Protein AF-A0A815QVM8-F1 (afdb_monomer_lite)

pLDDT: mean 83.06, std 13.76, range [32.72, 95.31]

Structure (mmCIF, N/CA/C/O backbone):
data_AF-A0A815QVM8-F1
#
_entry.id   AF-A0A815QVM8-F1
#
loop_
_atom_site.group_PDB
_atom_site.id
_atom_site.type_symbol
_atom_site.label_atom_id
_atom_site.label_alt_id
_atom_site.label_comp_id
_atom_site.label_asym_id
_atom_site.label_entity_id
_atom_site.label_seq_id
_atom_site.pdbx_PDB_ins_code
_atom_site.Cartn_x
_atom_site.Cartn_y
_atom_site.Cartn_z
_atom_site.occupancy
_atom_site.B_iso_or_equiv
_atom_site.auth_seq_id
_atom_site.auth_comp_id
_atom_site.auth_asym_id
_atom_site.auth_atom_id
_atom_site.pdbx_PDB_model_num
ATOM 1 N N . MET A 1 1 ? 11.883 12.095 -22.920 1.00 59.44 1 MET A N 1
ATOM 2 C CA . MET A 1 1 ? 12.569 11.843 -24.205 1.00 59.44 1 MET A CA 1
ATOM 3 C C . MET A 1 1 ? 11.729 12.056 -25.467 1.00 59.44 1 MET A C 1
ATOM 5 O O . MET A 1 1 ? 12.306 12.578 -26.410 1.00 59.44 1 MET A O 1
ATOM 9 N N . PRO A 1 2 ? 10.411 11.771 -25.528 1.00 69.31 2 PRO A N 1
ATOM 10 C CA . PRO A 1 2 ? 9.627 11.974 -26.760 1.00 69.31 2 PRO A CA 1
ATOM 11 C C . PRO A 1 2 ? 9.695 13.410 -27.308 1.00 69.31 2 PRO A C 1
ATOM 13 O O . PRO A 1 2 ? 9.959 13.617 -28.485 1.00 69.31 2 PRO A O 1
ATOM 16 N N . LYS A 1 3 ? 9.615 14.400 -26.409 1.00 76.56 3 LYS A N 1
ATOM 17 C CA . LYS A 1 3 ? 9.768 15.829 -26.732 1.00 76.56 3 LYS A CA 1
ATOM 18 C C . LYS A 1 3 ? 11.141 16.203 -27.308 1.00 76.56 3 LYS A C 1
ATOM 20 O O . LYS A 1 3 ? 11.248 17.187 -28.023 1.00 76.56 3 LYS A O 1
ATOM 25 N N . LEU A 1 4 ? 12.193 15.448 -26.977 1.00 74.00 4 LEU A N 1
ATOM 26 C CA . LEU A 1 4 ? 13.548 15.702 -27.480 1.00 74.00 4 LEU A CA 1
ATOM 27 C C . LEU A 1 4 ? 13.677 15.252 -28.939 1.00 74.00 4 LEU A C 1
ATOM 29 O O . LEU A 1 4 ? 14.232 15.983 -29.750 1.00 74.00 4 LEU A O 1
ATOM 33 N N . ILE A 1 5 ? 13.121 14.084 -29.282 1.00 78.31 5 ILE A N 1
ATOM 34 C CA . ILE A 1 5 ? 13.054 13.615 -30.675 1.00 78.31 5 ILE A CA 1
ATOM 35 C C . ILE A 1 5 ? 12.192 14.550 -31.517 1.00 78.31 5 ILE A C 1
ATOM 37 O O . ILE A 1 5 ? 12.564 14.862 -32.641 1.00 78.31 5 ILE A O 1
ATOM 41 N N . GLU A 1 6 ? 11.055 14.991 -30.979 1.00 78.75 6 GLU A N 1
ATOM 42 C CA . GLU A 1 6 ? 10.160 15.933 -31.655 1.00 78.75 6 GLU A CA 1
ATOM 43 C C . GLU A 1 6 ? 10.897 17.240 -31.986 1.00 78.75 6 GLU A C 1
ATOM 45 O O . GLU A 1 6 ? 10.941 17.646 -33.143 1.00 78.75 6 GLU A O 1
ATOM 50 N N . TYR A 1 7 ? 11.614 17.804 -31.009 1.00 78.94 7 TYR A N 1
ATOM 51 C CA . TYR A 1 7 ? 12.401 19.026 -31.184 1.00 78.94 7 TYR A CA 1
ATOM 52 C C . TYR A 1 7 ? 13.566 18.880 -32.180 1.00 78.94 7 TYR A C 1
ATOM 54 O O . TYR A 1 7 ? 13.848 19.791 -32.955 1.00 78.94 7 TYR A O 1
ATOM 62 N N . ILE A 1 8 ? 14.253 17.733 -32.193 1.00 76.19 8 ILE A N 1
ATOM 63 C CA . ILE A 1 8 ? 15.336 17.470 -33.159 1.00 76.19 8 ILE A CA 1
ATOM 64 C C . ILE A 1 8 ? 14.764 17.203 -34.561 1.00 76.19 8 ILE A C 1
ATOM 66 O O . ILE A 1 8 ? 15.364 17.612 -35.553 1.00 76.19 8 ILE A O 1
ATOM 70 N N . GLY A 1 9 ? 13.586 16.581 -34.658 1.00 72.12 9 GLY A N 1
ATOM 71 C CA . GLY A 1 9 ? 12.899 16.314 -35.923 1.00 72.12 9 GLY A CA 1
ATOM 72 C C . GLY A 1 9 ? 12.423 17.575 -36.654 1.00 72.12 9 GLY A C 1
ATOM 73 O O . GLY A 1 9 ? 12.329 17.572 -37.883 1.00 72.12 9 GLY A O 1
ATOM 74 N N . GLU A 1 10 ? 12.185 18.668 -35.924 1.00 81.12 10 GLU A N 1
ATOM 75 C CA . GLU A 1 10 ? 11.865 19.988 -36.486 1.00 81.12 10 GLU A CA 1
ATOM 76 C C . GLU A 1 10 ? 13.063 20.651 -37.196 1.00 81.12 10 GLU A C 1
ATOM 78 O O . GLU A 1 10 ? 12.890 21.588 -37.984 1.00 81.12 10 GLU A O 1
ATOM 83 N N . PHE A 1 11 ? 14.291 20.162 -36.981 1.00 79.81 11 PHE A N 1
ATOM 84 C CA . PHE A 1 11 ? 15.484 20.706 -37.620 1.00 79.81 11 PHE A CA 1
ATOM 85 C C . PHE A 1 11 ? 15.570 20.320 -39.108 1.00 79.81 11 PHE A C 1
ATOM 87 O O . PHE A 1 11 ? 15.827 19.174 -39.476 1.00 79.81 11 PHE A O 1
ATOM 94 N N . ASN A 1 12 ? 15.442 21.315 -39.991 1.00 75.44 12 ASN A N 1
ATOM 95 C CA . ASN A 1 12 ? 15.552 21.165 -41.449 1.00 75.44 12 ASN A CA 1
ATOM 96 C C . ASN A 1 12 ? 16.820 21.826 -42.020 1.00 75.44 12 ASN A C 1
ATOM 98 O O . ASN A 1 12 ? 16.769 22.573 -42.994 1.00 75.44 12 ASN A O 1
ATOM 102 N N . GLY A 1 13 ? 17.970 21.578 -41.392 1.00 82.69 13 GLY A N 1
ATOM 103 C CA . GLY A 1 13 ? 19.265 22.083 -41.853 1.00 82.69 13 GLY A CA 1
ATOM 104 C C . GLY A 1 13 ? 20.083 21.076 -42.680 1.00 82.69 13 GLY A C 1
ATOM 105 O O . GLY A 1 13 ? 19.758 19.891 -42.745 1.00 82.69 13 GLY A O 1
ATOM 106 N N . PRO A 1 14 ? 21.223 21.507 -43.250 1.00 80.00 14 PRO A N 1
ATOM 107 C CA . PRO A 1 14 ? 22.076 20.676 -44.110 1.00 80.00 14 PRO A CA 1
ATOM 108 C C . PRO A 1 14 ? 22.702 19.462 -43.401 1.00 80.00 14 PRO A C 1
ATOM 110 O O . PRO A 1 14 ? 23.110 18.509 -44.055 1.00 80.00 14 PRO A O 1
ATOM 113 N N . LYS A 1 15 ? 22.768 19.469 -42.061 1.00 82.94 15 LYS A N 1
ATOM 114 C CA . LYS A 1 15 ? 23.296 18.363 -41.239 1.00 82.94 15 LYS A CA 1
ATOM 115 C C . LYS A 1 15 ? 22.213 17.416 -40.708 1.00 82.94 15 LYS A C 1
ATOM 117 O O . LYS A 1 15 ? 22.518 16.569 -39.873 1.00 82.94 15 LYS A O 1
ATOM 122 N N . LYS A 1 16 ? 20.967 17.545 -41.181 1.00 82.38 16 LYS A N 1
ATOM 123 C CA . LYS A 1 16 ? 19.827 16.740 -40.719 1.00 82.38 16 LYS A CA 1
ATOM 124 C C . LYS A 1 16 ? 20.107 15.238 -40.780 1.00 82.38 16 LYS A C 1
ATOM 126 O O . LYS A 1 16 ? 19.943 14.569 -39.776 1.00 82.38 16 LYS A O 1
ATOM 131 N N . GLY A 1 17 ? 20.638 14.734 -41.896 1.00 80.06 17 GLY A N 1
ATOM 132 C CA . GLY A 1 17 ? 20.936 13.302 -42.034 1.00 80.06 17 GLY A CA 1
ATOM 133 C C . GLY A 1 17 ? 21.950 12.770 -41.011 1.00 80.06 17 GLY A C 1
ATOM 134 O O . GLY A 1 17 ? 21.846 11.628 -40.579 1.00 80.06 17 GLY A O 1
ATOM 135 N N . VAL A 1 18 ? 22.900 13.606 -40.575 1.00 83.44 18 VAL A N 1
ATOM 136 C CA . VAL A 1 18 ? 23.889 13.239 -39.547 1.00 83.44 18 VAL A CA 1
ATOM 137 C C . VAL A 1 18 ? 23.256 13.240 -38.154 1.00 83.44 18 VAL A C 1
ATOM 139 O O . VAL A 1 18 ? 23.513 12.333 -37.371 1.00 83.44 18 VAL A O 1
ATOM 142 N N . LEU A 1 19 ? 22.411 14.232 -37.854 1.00 82.94 19 LEU A N 1
ATOM 143 C CA . LEU A 1 19 ? 21.645 14.289 -36.603 1.00 82.94 19 LEU A CA 1
ATOM 144 C C . LEU A 1 19 ? 20.650 13.130 -36.496 1.00 82.94 19 LEU A C 1
ATOM 146 O O . LEU A 1 19 ? 20.532 12.522 -35.433 1.00 82.94 19 LEU A O 1
ATOM 150 N N . ASP A 1 20 ? 19.986 12.791 -37.599 1.00 82.06 20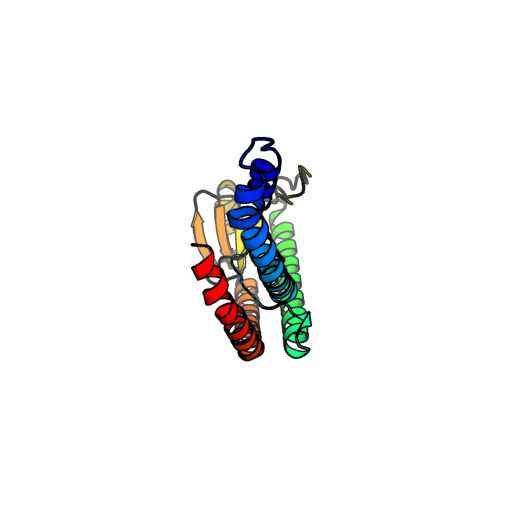 ASP A N 1
ATOM 151 C CA . ASP A 1 20 ? 19.051 11.674 -37.644 1.00 82.06 20 ASP A CA 1
ATOM 152 C C . ASP A 1 20 ? 19.771 10.355 -37.336 1.00 82.06 20 ASP A C 1
ATOM 154 O O . ASP A 1 20 ? 19.358 9.630 -36.435 1.00 82.06 20 ASP A O 1
ATOM 158 N N . HIS A 1 21 ? 20.892 10.070 -38.006 1.00 83.44 21 HIS A N 1
ATOM 159 C CA . HIS A 1 21 ? 21.613 8.810 -37.806 1.00 83.44 21 HIS A CA 1
ATOM 160 C C . HIS A 1 21 ? 22.379 8.705 -36.482 1.00 83.44 21 HIS A C 1
ATOM 162 O O . HIS A 1 21 ? 22.425 7.619 -35.914 1.00 83.44 21 HIS A O 1
ATOM 168 N N . LEU A 1 22 ? 23.001 9.784 -35.992 1.00 84.00 22 LEU A N 1
ATOM 169 C CA . LEU A 1 22 ? 23.824 9.726 -34.773 1.00 84.00 22 LEU A CA 1
ATOM 170 C C . LEU A 1 22 ? 23.025 9.930 -33.485 1.00 84.00 22 LEU A C 1
ATOM 172 O O . LEU A 1 22 ? 23.494 9.530 -32.425 1.00 84.00 22 LEU A O 1
ATOM 176 N N . ILE A 1 23 ? 21.863 10.587 -33.557 1.00 82.00 23 ILE A N 1
ATOM 177 C CA . ILE A 1 23 ? 21.101 10.986 -32.368 1.00 82.00 23 ILE A CA 1
ATOM 178 C C . ILE A 1 23 ? 19.679 10.430 -32.417 1.00 82.00 23 ILE A C 1
ATOM 180 O O . ILE A 1 23 ? 19.268 9.735 -31.494 1.00 82.00 23 ILE A O 1
ATOM 184 N N . VAL A 1 24 ? 18.912 10.690 -33.481 1.00 84.12 24 VAL A N 1
ATOM 185 C CA . VAL A 1 24 ? 17.485 10.312 -33.506 1.00 84.12 24 VAL A CA 1
ATOM 186 C C . VAL A 1 24 ? 17.290 8.798 -33.564 1.00 84.12 24 VAL A C 1
ATOM 188 O O . VAL A 1 24 ? 16.473 8.278 -32.807 1.00 84.12 24 VAL A O 1
ATOM 191 N N . VAL A 1 25 ? 18.017 8.091 -34.434 1.00 85.44 25 VAL A N 1
ATOM 192 C CA . VAL A 1 25 ? 17.893 6.633 -34.596 1.00 85.44 25 VAL A CA 1
ATOM 193 C C . VAL A 1 25 ? 18.270 5.885 -33.305 1.00 85.44 25 VAL A C 1
ATOM 195 O O . VAL A 1 25 ? 17.404 5.169 -32.804 1.00 85.44 25 VAL A O 1
ATOM 198 N N . PRO A 1 26 ? 19.445 6.110 -32.676 1.00 86.00 26 PRO A N 1
ATOM 199 C CA . PRO A 1 26 ? 19.792 5.434 -31.422 1.00 86.00 26 PRO A CA 1
ATOM 200 C C . PRO A 1 26 ? 18.818 5.734 -30.277 1.00 86.00 26 PRO A C 1
ATOM 202 O O . PRO A 1 26 ? 18.451 4.839 -29.520 1.00 86.00 26 PRO A O 1
ATOM 205 N N . ILE A 1 27 ? 18.345 6.983 -30.153 1.00 84.38 27 ILE A N 1
ATOM 206 C CA . ILE A 1 27 ? 17.366 7.341 -29.114 1.00 84.38 27 ILE A CA 1
ATOM 207 C C . ILE A 1 27 ? 16.016 6.658 -29.379 1.00 84.38 27 ILE A C 1
ATOM 209 O O . ILE A 1 27 ? 15.367 6.231 -28.428 1.00 84.38 27 ILE A O 1
ATOM 213 N N . ARG A 1 28 ? 15.577 6.524 -30.639 1.00 85.31 28 ARG A N 1
ATOM 214 C CA . ARG A 1 28 ? 14.343 5.789 -30.978 1.00 85.31 28 ARG A CA 1
ATOM 215 C C . ARG A 1 28 ? 14.449 4.312 -30.624 1.00 85.31 28 ARG A C 1
ATOM 217 O O . ARG A 1 28 ? 13.565 3.810 -29.942 1.00 85.31 28 ARG A O 1
ATOM 224 N N . GLU A 1 29 ? 15.537 3.657 -31.017 1.00 86.00 29 GLU A N 1
ATOM 225 C CA . GLU A 1 29 ? 15.784 2.250 -30.680 1.00 86.00 29 GLU A CA 1
ATOM 226 C C . GLU A 1 29 ? 15.797 2.039 -29.158 1.00 86.00 29 GLU A C 1
ATOM 228 O O . GLU A 1 29 ? 15.169 1.112 -28.649 1.00 86.00 29 GLU A O 1
ATOM 233 N N . MET A 1 30 ? 16.421 2.952 -28.405 1.00 84.38 30 MET A N 1
ATOM 234 C CA . MET A 1 30 ? 16.385 2.922 -26.941 1.00 84.38 30 MET A CA 1
ATOM 235 C C . MET A 1 30 ? 14.976 3.133 -26.375 1.00 84.38 30 MET A C 1
ATOM 237 O O . MET A 1 30 ? 14.594 2.448 -25.429 1.00 84.38 30 MET A O 1
ATOM 241 N N . ILE A 1 31 ? 14.178 4.050 -26.930 1.00 86.44 31 ILE A N 1
ATOM 242 C CA . ILE A 1 31 ? 12.782 4.241 -26.502 1.00 86.44 31 ILE A CA 1
ATOM 243 C C . ILE A 1 31 ? 11.972 2.965 -26.716 1.00 86.44 31 ILE A C 1
ATOM 245 O O . ILE A 1 31 ? 11.201 2.597 -25.830 1.00 86.44 31 ILE A O 1
ATOM 249 N N . ASP A 1 32 ? 12.163 2.276 -27.838 1.00 86.56 32 ASP A N 1
ATOM 250 C CA . ASP A 1 32 ? 11.469 1.020 -28.116 1.00 86.56 32 ASP A CA 1
ATOM 251 C C . ASP A 1 32 ? 11.870 -0.067 -27.108 1.00 86.56 32 ASP A C 1
ATOM 253 O O . ASP A 1 32 ? 11.007 -0.792 -26.609 1.00 86.56 32 ASP A O 1
ATOM 257 N N . VAL A 1 33 ? 13.146 -0.135 -26.716 1.00 86.69 33 VAL A N 1
ATOM 258 C CA . VAL A 1 33 ? 13.607 -1.018 -25.631 1.00 86.69 33 VAL A CA 1
ATOM 259 C C . VAL A 1 33 ? 12.935 -0.654 -24.300 1.00 86.69 33 VAL A C 1
ATOM 261 O O . VAL A 1 33 ? 12.346 -1.519 -23.649 1.00 86.69 33 VAL A O 1
ATOM 264 N N . PHE A 1 34 ? 12.945 0.623 -23.908 1.00 89.12 34 PHE A N 1
ATOM 265 C CA . PHE A 1 34 ? 12.334 1.068 -22.651 1.00 89.12 34 PHE A CA 1
ATOM 266 C C . PHE A 1 34 ? 10.804 1.001 -22.647 1.00 89.12 34 PHE A C 1
ATOM 268 O O . PHE A 1 34 ? 10.211 0.953 -21.572 1.00 89.12 34 PHE A O 1
ATOM 275 N N . SER A 1 35 ? 10.149 0.957 -23.808 1.00 90.75 35 SER A N 1
ATOM 276 C CA . SER A 1 35 ? 8.694 0.792 -23.884 1.00 90.75 35 SER A CA 1
ATOM 277 C C . SER A 1 35 ? 8.243 -0.523 -23.238 1.00 90.75 35 SER A C 1
ATOM 279 O O . SER A 1 35 ? 7.318 -0.520 -22.430 1.00 90.75 35 SER A O 1
ATOM 281 N N . LYS A 1 36 ? 8.978 -1.618 -23.482 1.00 89.44 36 LYS A N 1
ATOM 282 C CA . LYS A 1 36 ? 8.726 -2.934 -22.873 1.00 89.44 36 LYS A CA 1
ATOM 283 C C . LYS A 1 36 ? 8.998 -2.938 -21.373 1.00 89.44 36 LYS A C 1
ATOM 285 O O . LYS A 1 36 ? 8.275 -3.573 -20.612 1.00 89.44 36 LYS A O 1
ATOM 290 N N . TYR A 1 37 ? 10.023 -2.205 -20.940 1.00 89.25 37 TYR A N 1
ATOM 291 C CA . TYR A 1 37 ? 10.294 -2.004 -19.519 1.00 89.25 37 TYR A CA 1
ATOM 292 C C . TYR A 1 37 ? 9.133 -1.276 -18.827 1.00 89.25 37 TYR A C 1
ATOM 294 O O . TYR A 1 37 ? 8.672 -1.710 -17.774 1.00 89.25 37 TYR A O 1
ATOM 302 N N . ILE A 1 38 ? 8.623 -0.198 -19.432 1.00 90.00 38 ILE A N 1
ATOM 303 C CA . ILE A 1 38 ? 7.471 0.545 -18.903 1.00 90.00 38 ILE A CA 1
ATOM 304 C C . ILE A 1 38 ? 6.238 -0.361 -18.837 1.00 90.00 38 ILE A C 1
ATOM 306 O O . ILE A 1 38 ? 5.602 -0.421 -17.789 1.00 90.00 38 ILE A O 1
ATOM 310 N N . GLU A 1 39 ? 5.943 -1.111 -19.900 1.00 91.06 39 GLU A N 1
ATOM 311 C CA . GLU A 1 39 ? 4.821 -2.056 -19.936 1.00 91.06 39 GLU A CA 1
ATOM 312 C C . GLU A 1 39 ? 4.920 -3.112 -18.822 1.00 91.06 39 GLU A C 1
ATOM 314 O O . GLU A 1 39 ? 3.941 -3.371 -18.117 1.00 91.06 39 GLU A O 1
ATOM 319 N N . MET A 1 40 ? 6.107 -3.683 -18.592 1.00 90.81 40 MET A N 1
ATOM 320 C CA . MET A 1 40 ? 6.341 -4.608 -17.479 1.00 90.81 40 MET A CA 1
ATOM 321 C C . MET A 1 40 ? 6.039 -3.941 -16.132 1.00 90.81 40 MET A C 1
ATOM 323 O O . MET A 1 40 ? 5.337 -4.511 -15.303 1.00 90.81 40 MET A O 1
ATOM 327 N N . ILE A 1 41 ? 6.526 -2.722 -15.898 1.00 89.75 41 ILE A N 1
ATOM 328 C CA . ILE A 1 41 ? 6.295 -2.003 -14.638 1.00 89.75 41 ILE A CA 1
ATOM 329 C C . ILE A 1 41 ? 4.810 -1.664 -14.446 1.00 89.75 41 ILE A C 1
ATOM 331 O O . ILE A 1 41 ? 4.258 -1.865 -13.364 1.00 89.75 41 ILE A O 1
ATOM 335 N N . GLU A 1 42 ? 4.132 -1.192 -15.490 1.00 89.38 42 GLU A N 1
ATOM 336 C CA . GLU A 1 42 ? 2.707 -0.858 -15.450 1.00 89.38 42 GLU A CA 1
ATOM 337 C C . GLU A 1 42 ? 1.825 -2.083 -15.242 1.00 89.38 42 GLU A C 1
ATOM 339 O O . GLU A 1 42 ? 0.771 -1.981 -14.611 1.00 89.38 42 GLU A O 1
ATOM 344 N N . THR A 1 43 ? 2.228 -3.240 -15.761 1.00 88.94 43 THR A N 1
ATOM 345 C CA . THR A 1 43 ? 1.499 -4.492 -15.572 1.00 88.94 43 THR A CA 1
ATOM 346 C C . THR A 1 43 ? 1.783 -5.112 -14.213 1.00 88.94 43 THR A C 1
ATOM 348 O O . THR A 1 43 ? 0.846 -5.669 -13.656 1.00 88.94 43 THR A O 1
ATOM 351 N N . THR A 1 44 ? 2.995 -4.991 -13.660 1.00 89.50 44 THR A N 1
ATOM 352 C CA . THR A 1 44 ? 3.434 -5.618 -12.391 1.00 89.50 44 THR A CA 1
ATOM 353 C C . THR A 1 44 ? 3.104 -4.820 -11.135 1.00 89.50 44 THR A C 1
ATOM 355 O O . THR A 1 44 ? 2.699 -5.415 -10.138 1.00 89.50 44 THR A O 1
ATOM 358 N N . ILE A 1 45 ? 3.227 -3.491 -11.159 1.00 88.38 45 ILE A N 1
ATOM 359 C CA . ILE A 1 45 ? 3.091 -2.642 -9.966 1.00 88.38 45 ILE A CA 1
ATOM 360 C C . ILE A 1 45 ? 1.680 -2.054 -9.861 1.00 88.38 45 ILE A C 1
ATOM 362 O O . ILE A 1 45 ? 1.104 -1.561 -10.834 1.00 88.38 45 ILE A O 1
ATOM 366 N N . ASP A 1 46 ? 1.113 -2.064 -8.653 1.00 88.50 46 ASP A N 1
ATOM 367 C CA . ASP A 1 46 ? -0.164 -1.411 -8.366 1.00 88.50 46 ASP A CA 1
ATOM 368 C C . ASP A 1 46 ? -0.000 0.111 -8.204 1.00 88.50 46 ASP A C 1
ATOM 370 O O . ASP A 1 46 ? 0.230 0.644 -7.114 1.00 88.50 46 ASP A O 1
ATOM 374 N N . MET A 1 47 ? -0.164 0.830 -9.316 1.00 85.50 47 MET A N 1
ATOM 375 C CA . MET A 1 47 ? -0.057 2.292 -9.369 1.00 85.50 47 MET A CA 1
ATOM 376 C C . MET A 1 47 ? -1.093 3.018 -8.496 1.00 85.50 47 MET A C 1
ATOM 378 O O . MET A 1 47 ? -0.844 4.145 -8.067 1.00 85.50 47 MET A O 1
ATOM 382 N N . ALA A 1 48 ? -2.242 2.397 -8.200 1.00 82.31 48 ALA A N 1
ATOM 383 C CA . ALA A 1 48 ? -3.283 3.029 -7.390 1.00 82.31 48 ALA A CA 1
ATOM 384 C C . ALA A 1 48 ? -2.857 3.178 -5.921 1.00 82.31 48 ALA A C 1
ATOM 386 O O . ALA A 1 48 ? -3.301 4.100 -5.233 1.00 82.31 48 ALA A O 1
ATOM 387 N N . ARG A 1 49 ? -1.964 2.302 -5.443 1.00 78.56 49 ARG A N 1
ATOM 388 C CA . ARG A 1 49 ? -1.499 2.279 -4.048 1.00 78.56 49 ARG A CA 1
ATOM 389 C C . ARG A 1 49 ? -0.261 3.133 -3.789 1.00 78.56 49 ARG A C 1
ATOM 391 O O . ARG A 1 49 ? -0.011 3.499 -2.639 1.00 78.56 49 ARG A O 1
ATOM 398 N N . ILE A 1 50 ? 0.430 3.577 -4.841 1.00 79.75 50 ILE A N 1
ATOM 399 C CA . ILE A 1 50 ? 1.597 4.470 -4.732 1.00 79.75 50 ILE A CA 1
ATOM 400 C C . ILE A 1 50 ? 1.242 5.773 -4.001 1.00 79.75 50 ILE A C 1
ATOM 402 O O . ILE A 1 50 ? 2.045 6.283 -3.218 1.00 79.75 50 ILE A O 1
ATOM 406 N N . GLY A 1 51 ? 0.020 6.287 -4.184 1.00 71.12 51 GLY A N 1
ATOM 407 C CA . GLY A 1 51 ? -0.466 7.478 -3.477 1.00 71.12 51 GLY A CA 1
ATOM 408 C C . GLY A 1 51 ? -0.487 7.335 -1.948 1.00 71.12 51 GLY A C 1
ATOM 409 O O . GLY A 1 51 ? -0.362 8.332 -1.242 1.00 71.12 51 GLY A O 1
ATOM 410 N N . ASN A 1 52 ? -0.566 6.102 -1.439 1.00 69.50 52 ASN A N 1
ATOM 411 C CA . ASN A 1 52 ? -0.518 5.781 -0.011 1.00 69.50 52 ASN A CA 1
ATOM 412 C C . ASN A 1 52 ? 0.905 5.456 0.480 1.00 69.50 52 ASN A C 1
ATOM 414 O O . ASN A 1 52 ? 1.069 4.988 1.606 1.00 69.50 52 ASN A O 1
ATOM 418 N N . HIS A 1 53 ? 1.929 5.708 -0.346 1.00 72.00 53 HIS A N 1
ATOM 419 C CA . HIS A 1 53 ? 3.316 5.286 -0.128 1.00 72.00 53 HIS A CA 1
ATOM 420 C C . HIS A 1 53 ? 3.489 3.765 -0.011 1.00 72.00 53 HIS A C 1
ATOM 422 O O . HIS A 1 53 ? 4.402 3.291 0.664 1.00 72.00 53 HIS A O 1
ATOM 428 N N . GLU A 1 54 ? 2.628 3.002 -0.685 1.00 77.38 54 GLU A N 1
ATOM 429 C CA . GLU A 1 54 ? 2.729 1.549 -0.768 1.00 77.38 54 GLU A CA 1
ATOM 430 C C . GLU A 1 54 ? 3.110 1.135 -2.191 1.00 77.38 54 GLU A C 1
ATOM 432 O O . GLU A 1 54 ? 2.397 1.430 -3.150 1.00 77.38 54 GLU A O 1
ATOM 437 N N . PHE A 1 55 ? 4.240 0.443 -2.316 1.00 83.44 55 PHE A N 1
ATOM 438 C CA . PHE A 1 55 ? 4.721 -0.131 -3.570 1.00 83.44 55 PHE A CA 1
ATOM 439 C C . PHE A 1 55 ? 4.520 -1.639 -3.492 1.00 83.44 55 PHE A C 1
ATOM 441 O O . PHE A 1 55 ? 5.269 -2.325 -2.801 1.00 83.44 55 PHE A O 1
ATOM 448 N N . VAL A 1 56 ? 3.471 -2.139 -4.140 1.00 86.38 56 VAL A N 1
ATOM 449 C CA . VAL A 1 56 ? 3.097 -3.556 -4.086 1.00 86.38 56 VAL A CA 1
ATOM 450 C C . VAL A 1 56 ? 2.860 -4.101 -5.488 1.00 86.38 56 VAL A C 1
ATOM 452 O O . VAL A 1 56 ? 2.423 -3.373 -6.383 1.00 86.38 56 VAL A O 1
ATOM 455 N N . ILE A 1 57 ? 3.146 -5.391 -5.666 1.00 91.56 57 ILE A N 1
ATOM 456 C CA . ILE A 1 57 ? 2.794 -6.134 -6.879 1.00 91.56 57 ILE A CA 1
ATOM 457 C C . ILE A 1 57 ? 1.275 -6.177 -7.012 1.00 91.56 57 ILE A C 1
ATOM 459 O O . ILE A 1 57 ? 0.569 -6.217 -6.002 1.00 91.56 57 ILE A O 1
ATOM 463 N N . LYS A 1 58 ? 0.754 -6.158 -8.239 1.00 91.44 58 LYS A N 1
ATOM 464 C CA . LYS A 1 58 ? -0.686 -6.257 -8.461 1.00 91.44 58 LYS A CA 1
ATOM 465 C C . LYS A 1 58 ? -1.231 -7.613 -7.985 1.00 91.44 58 LYS A C 1
ATOM 467 O O . LYS A 1 58 ? -0.618 -8.646 -8.244 1.00 91.44 58 LYS A O 1
ATOM 472 N N . PRO A 1 59 ? -2.428 -7.647 -7.378 1.00 89.88 59 PRO A N 1
ATOM 473 C CA . PRO A 1 59 ? -3.013 -8.894 -6.885 1.00 89.88 59 PRO A CA 1
ATOM 474 C C . PRO A 1 59 ? -3.343 -9.918 -7.977 1.00 89.88 59 PRO A C 1
ATOM 476 O O . PRO A 1 59 ? -3.532 -11.083 -7.673 1.00 89.88 59 PRO A O 1
ATOM 479 N N . ASN A 1 60 ? -3.443 -9.501 -9.243 1.00 87.75 60 ASN A N 1
ATOM 480 C CA . ASN A 1 60 ? -3.822 -10.366 -10.364 1.00 87.75 60 ASN A CA 1
ATOM 481 C C . ASN A 1 60 ? -2.693 -11.285 -10.864 1.00 87.75 60 ASN A C 1
ATOM 483 O O . ASN A 1 60 ? -2.921 -12.032 -11.813 1.00 87.75 60 ASN A O 1
ATOM 487 N N . TYR A 1 61 ? -1.498 -11.213 -10.270 1.00 83.88 61 TYR A N 1
ATOM 488 C CA . TYR A 1 61 ? -0.380 -12.097 -10.609 1.00 83.88 61 TYR A CA 1
ATOM 489 C C . TYR A 1 61 ? -0.551 -13.506 -10.062 1.00 83.88 61 TYR A C 1
ATOM 491 O O . TYR A 1 61 ? -0.161 -14.463 -10.722 1.00 83.88 61 TYR A O 1
ATOM 499 N N . ASP A 1 62 ? -1.118 -13.623 -8.863 1.00 87.88 62 ASP A N 1
ATOM 500 C CA . ASP A 1 62 ? -1.204 -14.884 -8.146 1.00 87.88 62 ASP A CA 1
ATOM 501 C C . ASP A 1 62 ? -2.505 -14.953 -7.340 1.00 87.88 62 ASP A C 1
ATOM 503 O O . ASP A 1 62 ? -2.999 -13.949 -6.818 1.00 87.88 62 ASP A O 1
ATOM 507 N N . LYS A 1 63 ? -3.068 -16.156 -7.229 1.00 89.06 63 LYS A N 1
ATOM 508 C CA . LYS A 1 63 ? -4.301 -16.403 -6.485 1.00 89.06 63 LYS A CA 1
ATOM 509 C C . LYS A 1 63 ? -4.152 -16.082 -4.992 1.00 89.06 63 LYS A C 1
ATOM 511 O O . LYS A 1 63 ? -5.092 -15.555 -4.400 1.00 89.06 63 LYS A O 1
ATOM 516 N N . ASP A 1 64 ? -2.996 -16.348 -4.397 1.00 88.94 64 ASP A N 1
ATOM 517 C CA . ASP A 1 64 ? -2.724 -16.087 -2.984 1.00 88.94 64 ASP A CA 1
ATOM 518 C C . ASP A 1 64 ? -2.646 -14.578 -2.710 1.00 88.94 64 ASP A C 1
ATOM 520 O O . ASP A 1 64 ? -3.168 -14.090 -1.699 1.00 88.94 64 ASP A O 1
ATOM 524 N N . LEU A 1 65 ? -2.072 -13.811 -3.647 1.00 90.81 65 LEU A N 1
ATOM 525 C CA . LEU A 1 65 ? -2.085 -12.346 -3.603 1.00 90.81 65 LEU A CA 1
ATOM 526 C C . LEU A 1 65 ? -3.506 -11.805 -3.743 1.00 90.81 65 LEU A C 1
ATOM 528 O O . LEU A 1 65 ? -3.907 -10.915 -2.985 1.00 90.81 65 LEU A O 1
ATOM 532 N N . GLN A 1 66 ? -4.290 -12.363 -4.666 1.00 92.56 66 GLN A N 1
ATOM 533 C CA . GLN A 1 66 ? -5.690 -11.996 -4.828 1.00 92.56 66 GLN A CA 1
ATOM 534 C C . GLN A 1 66 ? -6.494 -12.254 -3.543 1.00 92.56 66 GLN A C 1
ATOM 536 O O . GLN A 1 66 ? -7.168 -11.344 -3.058 1.00 92.56 66 GLN A O 1
ATOM 541 N N . GLU A 1 67 ? -6.370 -13.435 -2.935 1.00 92.56 67 GLU A N 1
ATOM 542 C CA . GLU A 1 67 ? -7.079 -13.782 -1.697 1.00 92.56 67 GLU A CA 1
ATOM 543 C C . GLU A 1 67 ? -6.656 -12.875 -0.528 1.00 92.56 67 GLU A C 1
ATOM 545 O O . GLU A 1 67 ? -7.491 -12.396 0.249 1.00 92.56 67 GLU A O 1
ATOM 550 N N . CYS A 1 68 ? -5.357 -12.581 -0.407 1.00 92.38 68 CYS A N 1
ATOM 551 C CA . CYS A 1 68 ? -4.862 -11.632 0.587 1.00 92.38 68 CYS A CA 1
ATOM 552 C C . CYS A 1 68 ? -5.450 -10.233 0.370 1.00 92.38 68 CYS A C 1
ATOM 554 O O . CYS A 1 68 ? -5.846 -9.575 1.340 1.00 92.38 68 CYS A O 1
ATOM 556 N N . ARG A 1 69 ? -5.549 -9.777 -0.885 1.00 91.62 69 ARG A N 1
ATOM 557 C CA . ARG A 1 69 ? -6.130 -8.470 -1.204 1.00 91.62 69 ARG A CA 1
ATOM 558 C C . ARG A 1 69 ? -7.619 -8.417 -0.894 1.00 91.62 69 ARG A C 1
ATOM 560 O O . ARG A 1 69 ? -8.067 -7.425 -0.325 1.00 91.62 69 ARG A O 1
ATOM 567 N N . GLU A 1 70 ? -8.377 -9.454 -1.222 1.00 94.00 70 GLU A N 1
ATOM 568 C CA . GLU A 1 70 ? -9.808 -9.532 -0.909 1.00 94.00 70 GLU A CA 1
ATOM 569 C C . GLU A 1 70 ? -10.038 -9.399 0.605 1.00 94.00 70 GLU A C 1
ATOM 571 O O . GLU A 1 70 ? -10.828 -8.561 1.048 1.00 94.00 70 GLU A O 1
ATOM 576 N N . LYS A 1 71 ? -9.240 -10.100 1.421 1.00 94.31 71 LYS A N 1
ATOM 577 C CA . LYS A 1 71 ? -9.276 -9.964 2.888 1.00 94.31 71 LYS A CA 1
ATOM 578 C C . LYS A 1 71 ? -8.888 -8.561 3.368 1.00 94.31 71 LYS A C 1
ATOM 580 O O . LYS A 1 71 ? -9.480 -8.059 4.325 1.00 94.31 71 LYS A O 1
ATOM 585 N N . GLN A 1 72 ? -7.910 -7.909 2.732 1.00 91.69 72 GLN A N 1
ATOM 586 C CA . GLN A 1 72 ? -7.563 -6.513 3.033 1.00 91.69 72 GLN A CA 1
ATOM 587 C C . GLN A 1 72 ? -8.732 -5.565 2.731 1.00 91.69 72 GLN A C 1
ATOM 589 O O . GLN A 1 72 ? -9.053 -4.729 3.574 1.00 91.69 72 GLN A O 1
ATOM 594 N N . ILE A 1 73 ? -9.405 -5.730 1.587 1.00 91.44 73 ILE A N 1
ATOM 595 C CA . ILE A 1 73 ? -10.580 -4.932 1.198 1.00 91.44 73 ILE A CA 1
ATOM 596 C C . ILE A 1 73 ? -11.718 -5.119 2.207 1.00 91.44 73 ILE A C 1
ATOM 598 O O . ILE A 1 73 ? -12.347 -4.145 2.618 1.00 91.44 73 ILE A O 1
ATOM 602 N N . GLU A 1 74 ? -11.960 -6.343 2.680 1.00 94.62 74 GLU A N 1
ATOM 603 C CA . GLU A 1 74 ? -12.953 -6.575 3.732 1.00 94.62 74 GLU A CA 1
ATOM 604 C C . GLU A 1 74 ? -12.616 -5.851 5.041 1.00 94.62 74 GLU A C 1
ATOM 606 O O . GLU A 1 74 ? -13.511 -5.355 5.732 1.00 94.62 74 GLU A O 1
ATOM 611 N N . LEU A 1 75 ? -11.336 -5.813 5.427 1.00 93.81 75 LEU A N 1
ATOM 612 C CA . LEU A 1 75 ? -10.902 -5.074 6.612 1.00 93.81 75 LEU A CA 1
ATOM 613 C C . LEU A 1 75 ? -11.055 -3.568 6.410 1.00 93.81 75 LEU A C 1
ATOM 615 O O . LEU A 1 75 ? -11.571 -2.906 7.308 1.00 93.81 75 LEU A O 1
ATOM 619 N N . GLU A 1 76 ? -10.674 -3.043 5.245 1.00 91.44 76 GLU A N 1
ATOM 620 C CA . GLU A 1 76 ? -10.890 -1.642 4.875 1.00 91.44 76 GLU A CA 1
ATOM 621 C C . GLU A 1 76 ? -12.383 -1.289 4.944 1.00 91.44 76 GLU A C 1
ATOM 623 O O . GLU A 1 76 ? -12.740 -0.277 5.545 1.00 91.44 76 GLU A O 1
ATOM 628 N N . SER A 1 77 ? -13.277 -2.142 4.431 1.00 92.94 77 SER A N 1
ATOM 629 C CA . SER A 1 77 ? -14.730 -1.950 4.546 1.00 92.94 77 SER A CA 1
ATOM 630 C C . SER A 1 77 ? -15.174 -1.883 6.009 1.00 92.94 77 SER A C 1
ATOM 632 O O . SER A 1 77 ? -15.861 -0.945 6.404 1.00 92.94 77 SER A O 1
ATOM 634 N N . LYS A 1 78 ? -14.707 -2.813 6.853 1.00 94.06 78 LYS A N 1
ATOM 635 C CA . LYS A 1 78 ? -15.018 -2.820 8.296 1.00 94.06 78 LYS A CA 1
ATOM 636 C C . LYS A 1 78 ? -14.504 -1.562 9.010 1.00 94.06 78 LYS A C 1
ATOM 638 O O . LYS A 1 78 ? -15.135 -1.109 9.963 1.00 94.06 78 LYS A O 1
ATOM 643 N N . MET A 1 79 ? -13.374 -0.997 8.577 1.00 93.50 79 MET A N 1
ATOM 644 C CA . MET A 1 79 ? -12.858 0.278 9.096 1.00 93.50 79 MET A CA 1
ATOM 645 C C . MET A 1 79 ? -13.743 1.459 8.676 1.00 93.50 79 MET A C 1
ATOM 647 O O . MET A 1 79 ? -13.981 2.358 9.481 1.00 93.50 79 MET A O 1
ATOM 651 N N . HIS A 1 80 ? -14.264 1.458 7.446 1.00 90.56 80 HIS A N 1
ATOM 652 C CA . HIS A 1 80 ? -15.209 2.479 6.985 1.00 90.56 80 HIS A CA 1
ATOM 653 C C . HIS A 1 80 ? -16.559 2.389 7.712 1.00 90.56 80 HIS A C 1
ATOM 655 O O . HIS A 1 80 ? -17.124 3.422 8.070 1.00 90.56 80 HIS A O 1
ATOM 661 N N . ASP A 1 81 ? -17.044 1.183 8.010 1.00 91.44 81 ASP A N 1
ATOM 662 C CA . ASP A 1 81 ? -18.262 0.984 8.807 1.00 91.44 81 ASP A CA 1
ATOM 663 C C . ASP A 1 81 ? -18.088 1.484 10.256 1.00 91.44 81 ASP A C 1
ATOM 665 O O . ASP A 1 81 ? -18.980 2.132 10.823 1.00 91.44 81 ASP A O 1
ATOM 669 N N . ASP A 1 82 ? -16.917 1.237 10.861 1.00 91.50 82 ASP A N 1
ATOM 670 C CA . ASP A 1 82 ? -16.564 1.779 12.182 1.00 91.50 82 ASP A CA 1
ATOM 671 C C . ASP A 1 82 ? -16.495 3.316 12.141 1.00 91.50 82 ASP A C 1
ATOM 673 O O . ASP A 1 82 ? -17.081 3.987 12.996 1.00 91.50 82 ASP A O 1
ATOM 677 N N . LEU A 1 83 ? -15.890 3.893 11.095 1.00 90.06 83 LEU A N 1
ATOM 678 C CA . LEU A 1 83 ? -15.885 5.340 10.869 1.00 90.06 83 LEU A CA 1
ATOM 679 C C . LEU A 1 83 ? -17.304 5.909 10.758 1.00 90.06 83 LEU A C 1
ATOM 681 O O . LEU A 1 83 ? -17.609 6.904 11.413 1.00 90.06 83 LEU A O 1
ATOM 685 N N . ALA A 1 84 ? -18.184 5.287 9.971 1.00 88.31 84 ALA A N 1
ATOM 686 C CA . ALA A 1 84 ? -19.569 5.729 9.819 1.00 88.31 84 ALA A CA 1
ATOM 687 C C . ALA A 1 84 ? -20.308 5.721 11.167 1.00 88.31 84 ALA A C 1
ATOM 689 O O . ALA A 1 84 ? -21.026 6.665 11.502 1.00 88.31 84 ALA A O 1
ATOM 690 N N . THR A 1 85 ? -20.065 4.699 11.990 1.00 87.88 85 THR A N 1
ATOM 691 C CA . THR A 1 85 ? -20.614 4.600 13.348 1.00 87.88 85 THR A CA 1
ATOM 692 C C . THR A 1 85 ? -20.107 5.727 14.252 1.00 87.88 85 THR A C 1
ATOM 694 O O . THR A 1 85 ? -20.891 6.331 14.992 1.00 87.88 85 THR A O 1
ATOM 697 N N . ILE A 1 86 ? -18.812 6.047 14.188 1.00 87.38 86 ILE A N 1
ATOM 698 C CA . ILE A 1 86 ? -18.202 7.159 14.932 1.00 87.38 86 ILE A CA 1
ATOM 699 C C . ILE A 1 86 ? -18.787 8.500 14.477 1.00 87.38 86 ILE A C 1
ATOM 701 O O . ILE A 1 86 ? -19.189 9.312 15.312 1.00 87.38 86 ILE A O 1
ATOM 705 N N . CYS A 1 87 ? -18.890 8.718 13.167 1.00 86.19 87 CYS A N 1
ATOM 706 C CA . CYS A 1 87 ? -19.482 9.919 12.589 1.00 86.19 87 CYS A CA 1
ATOM 707 C C . CYS A 1 87 ? -20.938 10.094 13.030 1.00 86.19 87 CYS A C 1
ATOM 709 O O . CYS A 1 87 ? -21.308 11.183 13.458 1.00 86.19 87 CYS A O 1
ATOM 711 N N . ASN A 1 88 ? -21.746 9.030 13.016 1.00 85.12 88 ASN A N 1
ATOM 712 C CA . ASN A 1 88 ? -23.138 9.085 13.465 1.00 85.12 88 ASN A CA 1
ATOM 713 C C . ASN A 1 88 ? -23.253 9.476 14.944 1.00 85.12 88 ASN A C 1
ATOM 715 O O . ASN A 1 88 ? -24.052 10.350 15.277 1.00 85.12 88 ASN A O 1
ATOM 719 N N . LYS A 1 89 ? -22.411 8.911 15.820 1.00 84.75 89 LYS A N 1
ATOM 720 C CA . LYS A 1 89 ? -22.369 9.266 17.253 1.00 84.75 89 LYS A CA 1
ATOM 721 C C . LYS A 1 89 ? -21.975 10.722 17.498 1.00 84.75 89 LYS A C 1
ATOM 723 O O . LYS A 1 89 ? -22.429 11.329 18.462 1.00 84.75 89 LYS A O 1
ATOM 728 N N . LEU A 1 90 ? -21.113 11.271 16.648 1.00 83.38 90 LEU A N 1
ATOM 729 C CA . LEU A 1 90 ? -20.605 12.631 16.794 1.00 83.38 90 LEU A CA 1
ATOM 730 C C . LEU A 1 90 ? -21.432 13.666 16.021 1.00 83.38 90 LEU A C 1
ATOM 732 O O . LEU A 1 90 ? -21.328 14.850 16.321 1.00 83.38 90 LEU A O 1
ATOM 736 N N . SER A 1 91 ? -22.276 13.247 15.077 1.00 79.62 91 SER A N 1
ATOM 737 C CA . SER A 1 91 ? -23.015 14.119 14.152 1.00 79.62 91 SER A CA 1
ATOM 738 C C . SER A 1 91 ? -23.812 15.243 14.828 1.00 79.62 91 SER A C 1
ATOM 740 O O . SER A 1 91 ? -23.851 16.355 14.310 1.00 79.62 91 SER A O 1
ATOM 742 N N . SER A 1 92 ? -24.379 14.998 16.013 1.00 76.31 92 SER A N 1
ATOM 743 C CA . SER A 1 92 ? -25.116 15.983 16.820 1.00 76.31 92 SER A CA 1
ATOM 744 C C . SER A 1 92 ? -24.228 17.001 17.547 1.00 76.31 92 SER A C 1
ATOM 746 O O . SER A 1 92 ? -24.730 17.985 18.088 1.00 76.31 92 SER A O 1
ATOM 748 N N . HIS A 1 93 ? -22.919 16.758 17.609 1.00 74.56 93 HIS A N 1
ATOM 749 C CA . HIS A 1 93 ? -21.957 17.529 18.397 1.00 74.56 93 HIS A CA 1
ATOM 750 C C . HIS A 1 93 ? -20.845 18.174 17.559 1.00 74.56 93 HIS A C 1
ATOM 752 O O . HIS A 1 93 ? -20.122 19.038 18.066 1.00 74.56 93 HIS A O 1
ATOM 758 N N . LEU A 1 94 ? -20.679 17.759 16.301 1.00 73.81 94 LEU A N 1
ATOM 759 C CA . LEU A 1 94 ? -19.725 18.364 15.376 1.00 73.81 94 LEU A CA 1
ATOM 760 C C . LEU A 1 94 ? -20.327 19.635 14.779 1.00 73.81 94 LEU A C 1
ATOM 762 O O . LEU A 1 94 ? -21.494 19.691 14.402 1.00 73.81 94 LEU A O 1
ATOM 766 N N . SER A 1 95 ? -19.512 20.684 14.731 1.00 63.84 95 SER A N 1
ATOM 767 C CA . SER A 1 95 ? -19.933 22.005 14.246 1.00 63.84 95 SER A CA 1
ATOM 768 C C . SER A 1 95 ? -19.771 22.126 12.733 1.00 63.84 95 SER A C 1
ATOM 770 O O . SER A 1 95 ? -20.314 23.046 12.121 1.00 63.84 95 SER A O 1
ATOM 772 N N . THR A 1 96 ? -19.044 21.195 12.115 1.00 58.25 96 THR A N 1
ATOM 773 C CA . THR A 1 96 ? -18.931 21.092 10.665 1.00 58.25 96 THR A CA 1
ATOM 774 C C . THR A 1 96 ? -19.979 20.128 10.112 1.00 58.25 96 THR A C 1
ATOM 776 O O . THR A 1 96 ? -19.976 18.930 10.384 1.00 58.25 96 THR A O 1
ATOM 779 N N . THR A 1 97 ? -20.906 20.661 9.318 1.00 46.81 97 THR A N 1
ATOM 780 C CA . THR A 1 97 ? -21.851 19.846 8.554 1.00 46.81 97 THR A CA 1
ATOM 781 C C . THR A 1 97 ? -21.099 19.112 7.436 1.00 46.81 97 THR A C 1
ATOM 783 O O . THR A 1 97 ? -20.224 19.714 6.799 1.00 46.81 97 THR A O 1
ATOM 786 N N . PRO A 1 98 ? -21.408 17.831 7.151 1.00 48.03 98 PRO A N 1
ATOM 787 C CA . PRO A 1 98 ? -20.847 17.133 6.000 1.00 48.03 98 PRO A CA 1
ATOM 788 C C . PRO A 1 98 ? -21.362 17.799 4.717 1.00 48.03 98 PRO A C 1
ATOM 790 O O . PRO A 1 98 ? -22.442 17.503 4.214 1.00 48.03 98 PRO A O 1
ATOM 793 N N . SER A 1 99 ? -20.601 18.754 4.185 1.00 43.28 99 SER A N 1
ATOM 794 C CA . SER A 1 99 ? -20.887 19.372 2.894 1.00 43.28 99 SER A CA 1
ATOM 795 C C . SER A 1 99 ? -20.099 18.631 1.820 1.00 43.28 99 SER A C 1
ATOM 797 O O . SER A 1 99 ? -18.911 18.892 1.625 1.00 43.28 99 SER A O 1
ATOM 799 N N . ARG A 1 100 ? -20.765 17.718 1.097 1.00 40.81 100 ARG A N 1
ATOM 800 C CA . ARG A 1 100 ? -20.243 17.112 -0.140 1.00 40.81 100 ARG A CA 1
ATOM 801 C C . ARG A 1 100 ? -20.050 18.201 -1.199 1.00 40.81 100 ARG A C 1
ATOM 803 O O . ARG A 1 100 ? -20.911 18.441 -2.036 1.00 40.81 100 ARG A O 1
ATOM 810 N N . SER A 1 101 ? -18.914 18.885 -1.164 1.00 38.59 101 SER A N 1
ATOM 811 C CA . SER A 1 101 ? -18.505 19.804 -2.225 1.00 38.59 101 SER A CA 1
ATOM 812 C C . SER A 1 101 ? -17.652 19.027 -3.226 1.00 38.59 101 SER A C 1
ATOM 814 O O . SER A 1 101 ? -16.441 18.908 -3.056 1.00 38.59 101 SER A O 1
ATOM 816 N N . LYS A 1 102 ? -18.286 18.465 -4.261 1.00 34.28 102 LYS A N 1
ATOM 817 C CA . LYS A 1 102 ? -17.594 17.808 -5.378 1.00 34.28 102 LYS A CA 1
ATOM 818 C C . LYS A 1 102 ? -16.879 18.893 -6.192 1.00 34.28 102 LYS A C 1
ATOM 820 O O . LYS A 1 102 ? -17.513 19.594 -6.974 1.00 34.28 102 LYS A O 1
ATOM 825 N N . LYS A 1 103 ? -15.573 19.079 -5.984 1.00 32.72 103 LYS A N 1
ATOM 826 C CA . LYS A 1 103 ? -14.746 19.924 -6.855 1.00 32.72 103 LYS A CA 1
ATOM 827 C C . LYS A 1 103 ? -13.517 19.130 -7.301 1.00 32.72 103 LYS A C 1
ATOM 829 O O . LYS A 1 103 ? -12.624 18.872 -6.507 1.00 32.72 103 LYS A O 1
ATOM 834 N N . ASN A 1 104 ? -13.515 18.779 -8.588 1.00 33.19 104 ASN A N 1
ATOM 835 C CA . ASN A 1 104 ? -12.356 18.364 -9.387 1.00 33.19 104 ASN A CA 1
ATOM 836 C C . ASN A 1 104 ? -11.682 17.024 -9.033 1.00 33.19 104 ASN A C 1
ATOM 838 O O . ASN A 1 104 ? -10.476 16.995 -8.821 1.00 33.19 104 ASN A O 1
ATOM 842 N N . GLY A 1 105 ? -12.426 15.911 -9.020 1.00 37.75 105 GLY A N 1
ATOM 843 C CA . GLY A 1 105 ? -11.853 14.552 -9.133 1.00 37.75 105 GLY A CA 1
ATOM 844 C C . GLY A 1 105 ? -11.021 14.035 -7.949 1.00 37.75 105 GLY A C 1
ATOM 845 O O . GLY A 1 105 ? -10.754 12.844 -7.883 1.00 37.75 105 GLY A O 1
ATOM 846 N N . ALA A 1 106 ? -10.673 14.891 -6.990 1.00 34.78 106 ALA A N 1
ATOM 847 C CA . ALA A 1 106 ? -10.140 14.516 -5.692 1.00 34.78 106 ALA A CA 1
ATOM 848 C C . ALA A 1 106 ? -11.277 14.598 -4.670 1.00 34.78 106 ALA A C 1
ATOM 850 O O . ALA A 1 106 ? -11.824 15.677 -4.420 1.00 34.78 106 ALA A O 1
ATOM 851 N N . GLU A 1 107 ? -11.661 13.465 -4.086 1.00 35.62 107 GLU A N 1
ATOM 852 C CA . GLU A 1 107 ? -12.671 13.398 -3.030 1.00 35.62 107 GLU A CA 1
ATOM 853 C C . GLU A 1 107 ? -12.160 14.061 -1.741 1.00 35.62 107 GLU A C 1
ATOM 855 O O . GLU A 1 107 ? -11.802 13.417 -0.759 1.00 35.62 107 GLU A O 1
ATOM 860 N N . SER A 1 108 ? -12.112 15.393 -1.704 1.00 39.88 108 SER A N 1
ATOM 861 C CA . SER A 1 108 ? -11.922 16.108 -0.447 1.00 39.88 108 SER A CA 1
ATOM 862 C C . SER A 1 108 ? -13.278 16.284 0.218 1.00 39.88 108 SER A C 1
ATOM 864 O O . SER A 1 108 ? -13.890 17.349 0.154 1.00 39.88 108 SER A O 1
ATOM 866 N N . SER A 1 109 ? -13.759 15.217 0.853 1.00 44.69 109 SER A N 1
ATOM 867 C CA . SER A 1 109 ? -15.120 15.098 1.373 1.00 44.69 109 SER A CA 1
ATOM 868 C C . SER A 1 109 ? -15.558 16.142 2.410 1.00 44.69 109 SER A C 1
ATOM 870 O O . SER A 1 109 ? -16.642 15.976 2.905 1.00 44.69 109 SER A O 1
ATOM 872 N N . LYS A 1 110 ? -14.832 17.204 2.799 1.00 53.97 110 LYS A N 1
ATOM 873 C CA . LYS A 1 110 ? -15.125 18.075 3.980 1.00 53.97 110 LYS A CA 1
ATOM 874 C C . LYS A 1 110 ? -15.726 17.346 5.207 1.00 53.97 110 LYS A C 1
ATOM 876 O O . LYS A 1 110 ? -16.331 17.985 6.060 1.00 53.97 110 LYS A O 1
ATOM 881 N N . GLU A 1 111 ? -15.546 16.035 5.324 1.00 63.53 111 GLU A N 1
ATOM 882 C CA . GLU A 1 111 ? -16.021 15.304 6.480 1.00 63.53 111 GLU A CA 1
ATOM 883 C C . GLU A 1 111 ? -15.104 15.661 7.644 1.00 63.53 111 GLU A C 1
ATOM 885 O O . GLU A 1 111 ? -13.880 15.726 7.454 1.00 63.53 111 GLU A O 1
ATOM 890 N N . PRO A 1 112 ? -15.679 15.947 8.823 1.00 71.06 112 PRO A N 1
ATOM 891 C CA . PRO A 1 112 ? -14.909 16.305 10.006 1.00 71.06 112 PRO A CA 1
ATOM 892 C C . PRO A 1 112 ? -13.887 15.240 10.375 1.00 71.06 112 PRO A C 1
ATOM 894 O O . PRO A 1 112 ? -12.820 15.576 10.891 1.00 71.06 112 PRO A O 1
ATOM 897 N N . ILE A 1 113 ? -14.228 13.979 10.095 1.00 85.69 113 ILE A N 1
ATOM 898 C CA . ILE A 1 113 ? -13.444 12.794 10.402 1.00 85.69 113 ILE A CA 1
ATOM 899 C C . ILE A 1 113 ? -13.259 11.988 9.122 1.00 85.69 113 ILE A C 1
ATOM 901 O O . ILE A 1 113 ? -14.223 11.765 8.395 1.00 85.69 113 ILE A O 1
ATOM 905 N N . ARG A 1 114 ? -12.031 11.545 8.850 1.00 88.94 114 ARG A N 1
ATOM 906 C CA . ARG A 1 114 ? -11.720 10.653 7.723 1.00 88.94 114 ARG A CA 1
ATOM 907 C C . ARG A 1 114 ? -10.751 9.560 8.137 1.00 88.94 114 ARG A C 1
ATOM 909 O O . ARG A 1 114 ? -9.961 9.756 9.061 1.00 88.94 114 ARG A O 1
ATOM 916 N N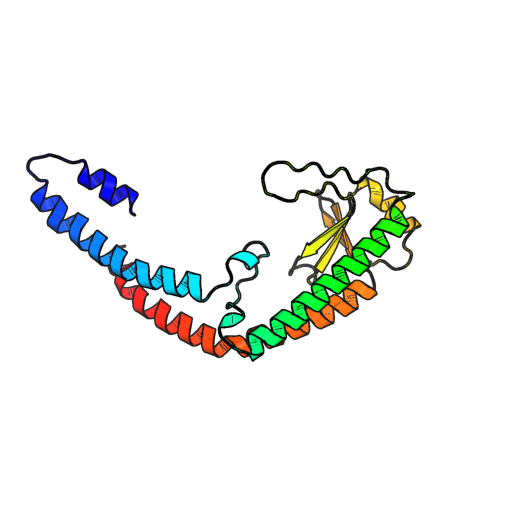 . LEU A 1 115 ? -10.787 8.447 7.415 1.00 91.38 115 LEU A N 1
ATOM 917 C CA . LEU A 1 115 ? -9.791 7.389 7.509 1.00 91.38 115 LEU A CA 1
ATOM 918 C C . LEU A 1 115 ? -8.561 7.776 6.674 1.00 91.38 115 LEU A C 1
ATOM 920 O O . LEU A 1 115 ? -8.691 8.215 5.534 1.00 91.38 115 LEU A O 1
ATOM 924 N N . VAL A 1 116 ? -7.370 7.671 7.258 1.00 90.25 116 VAL A N 1
ATOM 925 C CA . VAL A 1 116 ? -6.091 8.006 6.617 1.00 90.25 116 VAL A CA 1
ATOM 926 C C . VAL A 1 116 ? -5.073 6.929 6.966 1.00 90.25 116 VAL A C 1
ATOM 928 O O . VAL A 1 116 ? -5.043 6.464 8.101 1.00 90.25 116 VAL A O 1
ATOM 931 N N . TYR A 1 117 ? -4.222 6.555 6.017 1.00 87.88 117 TYR A N 1
ATOM 932 C CA . TYR A 1 117 ? -3.124 5.623 6.249 1.00 87.88 117 TYR A CA 1
ATOM 933 C C . TYR A 1 117 ? -1.814 6.377 6.526 1.00 87.88 117 TYR A C 1
ATOM 935 O O . TYR A 1 117 ? -1.427 7.255 5.755 1.00 87.88 117 TYR A O 1
ATOM 943 N N . ASP A 1 118 ? -1.138 6.067 7.635 1.00 88.56 118 ASP A N 1
ATOM 944 C CA . ASP A 1 118 ? 0.192 6.591 7.973 1.00 88.56 118 ASP A CA 1
ATOM 945 C C . ASP A 1 118 ? 1.067 5.444 8.527 1.00 88.56 118 ASP A C 1
ATOM 947 O O . ASP A 1 118 ? 0.989 5.112 9.719 1.00 88.56 118 ASP A O 1
ATOM 951 N N . PRO A 1 119 ? 1.932 4.830 7.691 1.00 83.81 119 PRO A N 1
ATOM 952 C CA . PRO A 1 119 ? 2.813 3.736 8.105 1.00 83.81 119 PRO A CA 1
ATOM 953 C C . PRO A 1 119 ? 3.688 4.092 9.311 1.00 83.81 119 PRO A C 1
ATOM 955 O O . PRO A 1 119 ? 3.926 3.257 10.181 1.00 83.81 119 PRO A O 1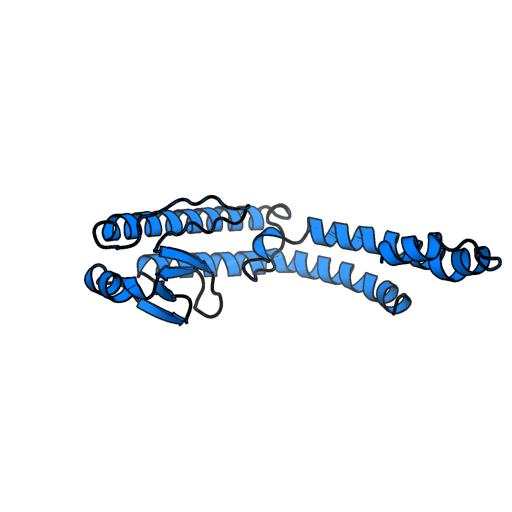
ATOM 958 N N . LYS A 1 120 ? 4.121 5.358 9.418 1.00 86.38 120 LYS A N 1
ATOM 959 C CA . LYS A 1 120 ? 4.989 5.827 10.513 1.00 86.38 120 LYS A CA 1
ATOM 960 C C . LYS A 1 120 ? 4.261 5.894 11.853 1.00 86.38 120 LYS A C 1
ATOM 962 O O . LYS A 1 120 ? 4.902 6.036 12.888 1.00 86.38 120 LYS A O 1
ATOM 967 N N . GLN A 1 121 ? 2.933 5.848 11.833 1.00 87.56 121 GLN A N 1
ATOM 968 C CA . GLN A 1 121 ? 2.071 5.966 13.006 1.00 87.56 121 GLN A CA 1
ATOM 969 C C . GLN A 1 121 ? 1.289 4.673 13.292 1.00 87.56 121 GLN A C 1
ATOM 971 O O . GLN A 1 121 ? 0.394 4.666 14.140 1.00 87.56 121 GLN A O 1
ATOM 976 N N . GLY A 1 122 ? 1.657 3.572 12.627 1.00 85.25 122 GLY A N 1
ATOM 977 C CA . GLY A 1 122 ? 1.086 2.247 12.864 1.00 85.25 122 GLY A CA 1
ATOM 978 C C . GLY A 1 122 ? -0.077 1.867 11.947 1.00 85.25 122 GLY A C 1
ATOM 979 O O . GLY A 1 122 ? -0.865 1.006 12.328 1.00 85.25 122 GLY A O 1
ATOM 980 N N . GLY A 1 123 ? -0.189 2.479 10.763 1.00 90.31 123 GLY A N 1
ATOM 981 C CA . GLY A 1 123 ? -1.157 2.086 9.735 1.00 90.31 123 GLY A CA 1
ATOM 982 C C . GLY A 1 123 ? -2.362 3.021 9.660 1.00 90.31 123 GLY A C 1
ATOM 983 O O . GLY A 1 123 ? -2.199 4.237 9.562 1.00 90.31 123 GLY A O 1
ATOM 984 N N . TRP A 1 124 ? -3.578 2.470 9.662 1.00 92.25 124 TRP A N 1
ATOM 985 C CA . TRP A 1 124 ? -4.806 3.250 9.495 1.00 92.25 124 TRP A CA 1
ATOM 986 C C . TRP A 1 124 ? -5.176 4.048 10.745 1.00 92.25 124 TRP A C 1
ATOM 988 O O . TRP A 1 124 ? -5.123 3.554 11.869 1.00 92.25 124 TRP A O 1
ATOM 998 N N . LEU A 1 125 ? -5.591 5.295 10.556 1.00 93.81 125 LEU A N 1
ATOM 999 C CA . LEU A 1 125 ? -5.926 6.237 11.616 1.00 93.81 125 LEU A CA 1
ATOM 1000 C C . LEU A 1 125 ? -7.164 7.043 11.247 1.00 93.81 125 LEU A C 1
ATOM 1002 O O . LEU A 1 125 ? -7.386 7.379 10.084 1.00 93.81 125 LEU A O 1
ATOM 1006 N N . TYR A 1 126 ? -7.923 7.444 12.260 1.00 93.62 126 TYR A N 1
ATOM 1007 C CA . TYR A 1 126 ? -8.938 8.471 12.097 1.00 93.62 126 TYR A CA 1
ATOM 1008 C C . TYR A 1 126 ? -8.300 9.843 12.259 1.00 93.62 126 TYR A C 1
ATOM 1010 O O . TYR A 1 126 ? -7.645 10.126 13.260 1.00 93.62 126 TYR A O 1
ATOM 1018 N N . ARG A 1 127 ? -8.512 10.721 11.284 1.00 92.12 127 ARG A N 1
ATOM 1019 C CA . ARG A 1 127 ? -8.110 12.125 11.339 1.00 92.12 127 ARG A CA 1
ATOM 1020 C C . ARG A 1 127 ? -9.337 12.982 11.596 1.00 92.12 127 ARG A C 1
ATOM 1022 O O . ARG A 1 127 ? -10.258 12.937 10.792 1.00 92.12 127 ARG A O 1
ATOM 1029 N N . ILE A 1 128 ? -9.304 13.815 12.636 1.00 89.31 128 ILE A N 1
ATOM 1030 C CA . ILE A 1 128 ? -10.311 14.850 12.906 1.00 89.31 128 ILE A CA 1
ATOM 1031 C C . ILE A 1 128 ? -9.720 16.262 12.840 1.00 89.31 128 ILE A C 1
ATOM 1033 O O . ILE A 1 128 ? -8.538 16.490 13.127 1.00 89.31 128 ILE A O 1
ATOM 1037 N N . ASN A 1 129 ? -10.562 17.242 12.522 1.00 86.19 129 ASN A N 1
ATOM 1038 C CA . ASN A 1 129 ? -10.232 18.656 12.668 1.00 86.19 129 ASN A CA 1
ATOM 1039 C C . ASN A 1 129 ? -9.887 19.029 14.120 1.00 86.19 129 ASN A C 1
ATOM 1041 O O . ASN A 1 129 ? -10.583 18.680 15.071 1.00 86.19 129 ASN A O 1
ATOM 1045 N N . ARG A 1 130 ? -8.848 19.856 14.301 1.00 82.94 130 ARG A N 1
ATOM 1046 C CA . ARG A 1 130 ? -8.375 20.271 15.636 1.00 82.94 130 ARG A CA 1
ATOM 1047 C C . ARG A 1 130 ? -9.447 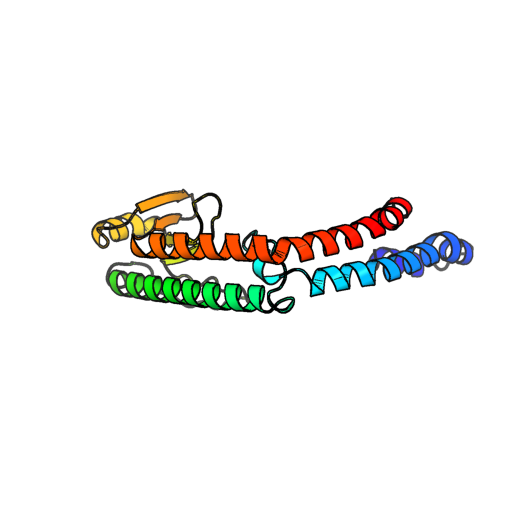20.995 16.463 1.00 82.94 130 ARG A C 1
ATOM 1049 O O . ARG A 1 130 ? -9.486 20.828 17.680 1.00 82.94 130 ARG A O 1
ATOM 1056 N N . LYS A 1 131 ? -10.330 21.752 15.800 1.00 82.12 131 LYS A N 1
ATOM 1057 C CA . LYS A 1 131 ? -11.449 22.483 16.423 1.00 82.12 131 LYS A CA 1
ATOM 1058 C C . LYS A 1 131 ? -12.444 21.565 17.141 1.00 82.12 131 LYS A C 1
ATOM 1060 O O . LYS A 1 131 ? -13.060 21.991 18.105 1.00 82.12 131 LYS A O 1
ATOM 1065 N N . GLU A 1 132 ? -12.569 20.318 16.700 1.00 82.81 132 GLU A N 1
ATOM 1066 C CA . GLU A 1 132 ? -13.562 19.365 17.213 1.00 82.81 132 GLU A CA 1
ATOM 1067 C C . GLU A 1 132 ? -12.951 18.343 18.184 1.00 82.81 132 GLU A C 1
ATOM 1069 O O . GLU A 1 132 ? -13.625 17.435 18.661 1.00 82.81 132 GLU A O 1
ATOM 1074 N N . SER A 1 133 ? -11.673 18.504 18.532 1.00 82.19 133 SER A N 1
ATOM 1075 C CA . SER A 1 133 ? -10.949 17.569 19.398 1.00 82.19 133 SER A CA 1
ATOM 1076 C C . SER A 1 133 ? -11.469 17.494 20.830 1.00 82.19 133 SER A C 1
ATOM 1078 O O . SER A 1 133 ? -11.512 16.407 21.401 1.00 82.19 133 SER A O 1
ATOM 1080 N N . ALA A 1 134 ? -11.907 18.621 21.397 1.00 83.62 134 ALA A N 1
ATOM 1081 C CA . ALA A 1 134 ? -12.531 18.643 22.717 1.00 83.62 134 ALA A CA 1
ATOM 1082 C C . ALA A 1 134 ? -13.854 17.861 22.713 1.00 83.62 134 ALA A C 1
ATOM 1084 O O . ALA A 1 134 ? -14.125 17.087 23.629 1.00 83.62 134 ALA A O 1
ATOM 1085 N N . THR A 1 135 ? -14.650 18.009 21.649 1.00 84.31 135 THR A N 1
ATOM 1086 C CA . THR A 1 135 ? -15.881 17.237 21.448 1.00 84.31 135 THR A CA 1
ATOM 1087 C C . THR A 1 135 ? -15.579 15.751 21.306 1.00 84.31 135 THR A C 1
ATOM 1089 O O . THR A 1 135 ? -16.230 14.941 21.961 1.00 84.31 135 THR A O 1
ATOM 1092 N N . LEU A 1 136 ? -14.567 15.395 20.509 1.00 85.88 136 LEU A N 1
ATOM 1093 C CA . LEU A 1 136 ? -14.137 14.011 20.323 1.00 85.88 136 LEU A CA 1
ATOM 1094 C C . LEU A 1 136 ? -13.809 13.340 21.663 1.00 85.88 136 LEU A C 1
ATOM 1096 O O . LEU A 1 136 ? -14.362 12.288 21.963 1.00 85.88 136 LEU A O 1
ATOM 1100 N N . GLN A 1 137 ? -12.954 13.965 22.478 1.00 84.00 137 GLN A N 1
ATOM 1101 C CA . GLN A 1 137 ? -12.539 13.413 23.774 1.00 84.00 137 GLN A CA 1
ATOM 1102 C C . GLN A 1 137 ? -13.688 13.350 24.788 1.00 84.00 137 GLN A C 1
ATOM 1104 O O . GLN A 1 137 ? -13.704 12.472 25.643 1.00 84.00 137 GLN A O 1
ATOM 1109 N N . LYS A 1 138 ? -14.662 14.266 24.697 1.00 85.81 138 LYS A N 1
ATOM 1110 C CA . LYS A 1 138 ? -15.840 14.264 25.574 1.00 85.81 138 LYS A CA 1
ATOM 1111 C C . LYS A 1 138 ? -16.832 13.153 25.221 1.00 85.81 138 LYS A C 1
ATOM 1113 O O . LYS A 1 138 ? -17.461 12.602 26.116 1.00 85.81 138 LYS A O 1
ATOM 1118 N N . GLN A 1 139 ? -17.006 12.868 23.931 1.00 86.31 139 GLN A N 1
ATOM 1119 C CA . GLN A 1 139 ? -18.030 11.939 23.436 1.00 86.31 139 GLN A CA 1
ATOM 1120 C C . GLN A 1 139 ? -17.512 10.510 23.239 1.00 86.31 139 GLN A C 1
ATOM 1122 O O . GLN A 1 139 ? -18.289 9.560 23.312 1.00 86.31 139 GLN A O 1
ATOM 1127 N N . LEU A 1 140 ? -16.211 10.335 22.998 1.00 85.06 140 LEU A N 1
ATOM 1128 C CA . LEU A 1 140 ? -15.580 9.025 22.886 1.00 85.06 140 LEU A CA 1
ATOM 1129 C C . LEU A 1 140 ? -14.608 8.818 24.046 1.00 85.06 140 LEU A C 1
ATOM 1131 O O . LEU A 1 140 ? -13.525 9.396 24.076 1.00 85.06 140 LEU A O 1
ATOM 1135 N N . SER A 1 141 ? -14.979 7.945 24.979 1.00 78.25 141 SER A N 1
ATOM 1136 C CA . SER A 1 141 ? -14.158 7.611 26.148 1.00 78.25 141 SER A CA 1
ATOM 1137 C C . SER A 1 141 ? -12.969 6.696 25.828 1.00 78.25 141 SER A C 1
ATOM 1139 O O . SER A 1 141 ? -11.963 6.739 26.527 1.00 78.25 141 SER A O 1
ATOM 1141 N N . ASN A 1 142 ? -13.054 5.895 24.760 1.00 85.00 142 ASN A N 1
ATOM 1142 C CA . ASN A 1 142 ? -12.072 4.855 24.426 1.00 85.00 142 ASN A CA 1
ATOM 1143 C C . ASN A 1 142 ? -11.323 5.177 23.125 1.00 85.00 142 ASN A C 1
ATOM 1145 O O . ASN A 1 142 ? -11.463 4.475 22.118 1.00 85.00 142 ASN A O 1
ATOM 1149 N N . ILE A 1 143 ? -10.544 6.260 23.138 1.00 90.31 143 ILE A N 1
ATOM 1150 C CA . ILE A 1 143 ? -9.684 6.652 22.015 1.00 90.31 143 ILE A CA 1
ATOM 1151 C C . ILE A 1 143 ? -8.236 6.826 22.454 1.00 90.31 143 ILE A C 1
ATOM 1153 O O . ILE A 1 143 ? -7.940 7.279 23.556 1.00 90.31 143 ILE A O 1
ATOM 1157 N N . THR A 1 144 ? -7.318 6.517 21.550 1.00 91.31 144 THR A N 1
ATOM 1158 C CA . THR A 1 144 ? -5.890 6.784 21.704 1.00 91.31 144 THR A CA 1
ATOM 1159 C C . THR A 1 144 ? -5.469 7.808 20.664 1.00 91.31 144 THR A C 1
ATOM 1161 O O . THR A 1 144 ? -5.574 7.556 19.465 1.00 91.31 144 THR A O 1
ATOM 1164 N N . ILE A 1 145 ? -4.980 8.966 21.106 1.00 91.62 145 ILE A N 1
ATOM 1165 C CA . ILE A 1 145 ? -4.400 9.973 20.211 1.00 91.62 145 ILE A CA 1
ATOM 1166 C C . ILE A 1 145 ? -2.983 9.525 19.850 1.00 91.62 145 ILE A C 1
ATOM 1168 O O . ILE A 1 145 ? -2.154 9.328 20.733 1.00 91.62 145 ILE A O 1
ATOM 1172 N N . LYS A 1 146 ? -2.714 9.353 18.554 1.00 92.12 146 LYS A N 1
ATOM 1173 C CA . LYS A 1 146 ? -1.415 8.897 18.036 1.00 92.12 146 LYS A CA 1
ATOM 1174 C C . LYS A 1 146 ? -0.507 10.069 17.704 1.00 92.12 146 LYS A C 1
ATOM 1176 O O . LYS A 1 146 ? 0.643 10.102 18.122 1.00 92.12 146 LYS A O 1
ATOM 1181 N N . VAL A 1 147 ? -1.039 11.059 16.988 1.00 91.56 147 VAL A N 1
ATOM 1182 C CA . VAL A 1 147 ? -0.272 12.243 16.596 1.00 91.56 147 VAL A CA 1
ATOM 1183 C C . VAL A 1 147 ? -1.176 13.459 16.440 1.00 91.56 147 VAL A C 1
ATOM 1185 O O . VAL A 1 147 ? -2.322 13.369 16.004 1.00 91.56 147 VAL A O 1
ATOM 1188 N N . THR A 1 148 ? -0.648 14.629 16.786 1.00 90.56 148 THR A N 1
ATOM 1189 C CA . THR A 1 148 ? -1.284 15.919 16.507 1.00 90.56 148 THR A CA 1
ATOM 1190 C C . THR A 1 148 ? -0.419 16.676 15.511 1.00 90.56 148 THR A C 1
ATOM 1192 O O . THR A 1 148 ? 0.743 16.955 15.791 1.00 90.56 148 THR A O 1
ATOM 1195 N N . LYS A 1 149 ? -0.974 17.014 14.344 1.00 88.12 149 LYS A N 1
ATOM 1196 C CA . LYS A 1 149 ? -0.293 17.796 13.299 1.00 88.12 149 LYS A CA 1
ATOM 1197 C C . LYS A 1 149 ? -1.046 19.111 13.068 1.00 88.12 149 LYS A C 1
ATOM 1199 O O . LYS A 1 149 ? -2.183 19.285 13.511 1.00 88.12 149 LYS A O 1
ATOM 1204 N N . LYS A 1 150 ? -0.440 20.043 12.322 1.00 82.56 150 LYS A N 1
ATOM 1205 C CA . LYS A 1 150 ? -1.106 21.290 11.885 1.00 82.56 150 LYS A CA 1
ATOM 1206 C C . LYS A 1 150 ? -2.434 21.007 11.166 1.00 82.56 150 LYS A C 1
ATOM 1208 O O . LYS A 1 150 ? -3.378 21.781 11.275 1.00 82.56 150 LYS A O 1
ATOM 1213 N N . GLU A 1 151 ? -2.496 19.875 10.476 1.00 80.69 151 GLU A N 1
ATOM 1214 C CA . GLU A 1 151 ? -3.621 19.441 9.652 1.00 80.69 151 GLU A CA 1
ATOM 1215 C C . GLU A 1 151 ? -4.771 18.784 10.430 1.00 80.69 151 GLU A C 1
ATOM 1217 O O . GLU A 1 151 ? -5.851 18.603 9.870 1.00 80.69 151 GLU A O 1
ATOM 1222 N N . GLY A 1 152 ? -4.575 18.407 11.695 1.00 88.06 152 GLY A N 1
ATOM 1223 C CA . GLY A 1 152 ? -5.597 17.712 12.475 1.00 88.06 152 GLY A CA 1
ATOM 1224 C C . GLY A 1 152 ? -5.026 16.819 13.569 1.00 88.06 152 GLY A C 1
ATOM 1225 O O . GLY A 1 152 ? -3.812 16.723 13.762 1.00 88.06 152 GLY A O 1
ATOM 1226 N N . ILE A 1 153 ? -5.933 16.172 14.291 1.00 91.31 153 ILE A N 1
ATOM 1227 C CA . ILE A 1 153 ? -5.613 15.187 15.322 1.00 91.31 153 ILE A CA 1
ATOM 1228 C C . ILE A 1 153 ? -5.885 13.802 14.758 1.00 91.31 153 ILE A C 1
ATOM 1230 O O . ILE A 1 153 ? -6.959 13.549 14.218 1.00 91.31 153 ILE A O 1
ATOM 1234 N N . PHE A 1 154 ? -4.896 12.926 14.883 1.00 93.62 154 PHE A N 1
ATOM 1235 C CA . PHE A 1 154 ? -4.946 11.551 14.421 1.00 93.62 154 PHE A CA 1
ATOM 1236 C C . PHE A 1 154 ? -5.082 10.643 15.633 1.00 93.62 154 PHE A C 1
ATOM 1238 O O . PHE A 1 154 ? -4.275 10.699 16.568 1.00 93.62 154 PHE A O 1
ATOM 1245 N N . PHE A 1 155 ? -6.117 9.823 15.628 1.00 93.31 155 PHE A N 1
ATOM 1246 C CA . PHE A 1 155 ? -6.483 8.976 16.745 1.00 93.31 155 PHE A CA 1
ATOM 1247 C C . PHE A 1 155 ? -6.948 7.609 16.255 1.00 93.31 155 PHE A C 1
ATOM 1249 O O . PHE A 1 155 ? -7.174 7.381 15.067 1.00 93.31 155 PHE A O 1
ATOM 1256 N N . GLN A 1 156 ? -7.081 6.694 17.202 1.00 93.94 156 GLN A N 1
ATOM 1257 C CA . GLN A 1 156 ? -7.478 5.322 16.958 1.00 93.94 156 GLN A CA 1
ATOM 1258 C C . GLN A 1 156 ? -8.445 4.874 18.053 1.00 93.94 156 GLN A C 1
ATOM 1260 O O . GLN A 1 156 ? -8.271 5.233 19.218 1.00 93.94 156 GLN A O 1
ATOM 1265 N N . THR A 1 157 ? -9.453 4.086 17.692 1.00 93.50 157 THR A N 1
ATOM 1266 C CA . THR A 1 157 ? -10.272 3.337 18.655 1.00 93.50 157 THR A CA 1
ATOM 1267 C C . THR A 1 157 ? -9.611 1.990 18.956 1.00 93.50 157 THR A C 1
ATOM 1269 O O . THR A 1 157 ? -8.760 1.520 18.194 1.00 93.50 157 THR A O 1
ATOM 1272 N N . THR A 1 158 ? -10.017 1.325 20.041 1.00 92.62 158 THR A N 1
ATOM 1273 C CA . THR A 1 158 ? -9.601 -0.067 20.308 1.00 92.62 158 THR A CA 1
ATOM 1274 C C . THR A 1 158 ? -9.923 -0.966 19.114 1.00 92.62 158 THR A C 1
ATOM 1276 O O . THR A 1 158 ? -9.073 -1.727 18.657 1.00 92.62 158 THR A O 1
ATOM 1279 N N . ARG A 1 159 ? -11.119 -0.787 18.537 1.00 93.06 159 ARG A N 1
ATOM 1280 C CA . ARG A 1 159 ? -11.588 -1.539 17.374 1.00 93.06 159 ARG A CA 1
ATOM 1281 C C . ARG A 1 159 ? -10.714 -1.325 16.138 1.00 93.06 159 ARG A C 1
ATOM 1283 O O . ARG A 1 159 ? -10.295 -2.303 15.523 1.00 93.06 159 ARG A O 1
ATOM 1290 N N . LEU A 1 160 ? -10.402 -0.073 15.798 1.00 94.38 160 LEU A N 1
ATOM 1291 C CA . LEU A 1 160 ? -9.505 0.229 14.680 1.00 94.38 160 LEU A CA 1
ATOM 1292 C C . LEU A 1 160 ? -8.106 -0.360 14.917 1.00 94.38 160 LEU A C 1
ATOM 1294 O O . LEU A 1 160 ? -7.466 -0.805 13.973 1.00 94.38 160 LEU A O 1
ATOM 1298 N N . GLY A 1 161 ? -7.655 -0.440 16.173 1.00 93.69 161 GLY A N 1
ATOM 1299 C CA . GLY A 1 161 ? -6.402 -1.112 16.523 1.00 93.69 161 GLY A CA 1
ATOM 1300 C C . GLY A 1 161 ? -6.370 -2.588 16.176 1.00 93.69 161 GLY A C 1
ATOM 1301 O O . GLY A 1 161 ? -5.434 -3.033 15.523 1.00 93.69 161 GLY A O 1
ATOM 1302 N N . GLU A 1 162 ? -7.411 -3.330 16.544 1.00 94.38 162 GLU A N 1
ATOM 1303 C CA . GLU A 1 162 ? -7.534 -4.745 16.179 1.00 94.38 162 GLU A CA 1
ATOM 1304 C C . GLU A 1 162 ? -7.562 -4.943 14.659 1.00 94.38 162 GLU A C 1
ATOM 1306 O O . GLU A 1 162 ? -6.933 -5.866 14.134 1.00 94.38 162 GLU A O 1
ATOM 1311 N N . LEU A 1 163 ? -8.294 -4.078 13.946 1.00 95.31 163 LEU A N 1
ATOM 1312 C CA . LEU A 1 163 ? -8.369 -4.111 12.486 1.00 95.31 163 LEU A CA 1
ATOM 1313 C C . LEU A 1 163 ? -7.005 -3.801 11.855 1.00 95.31 163 LEU A C 1
ATOM 1315 O O . LEU A 1 163 ? -6.608 -4.500 10.928 1.00 95.31 163 LEU A O 1
ATOM 1319 N N . ASN A 1 164 ? -6.257 -2.835 12.396 1.00 94.19 164 ASN A N 1
ATOM 1320 C CA . ASN A 1 164 ? -4.891 -2.526 11.970 1.00 94.19 164 ASN A CA 1
ATOM 1321 C C . ASN A 1 164 ? -3.935 -3.692 12.172 1.00 94.19 164 ASN A C 1
ATOM 1323 O O . ASN A 1 164 ? -3.156 -3.993 11.274 1.00 94.19 164 ASN A O 1
ATOM 1327 N N . THR A 1 165 ? -3.984 -4.363 13.324 1.00 94.56 165 THR A N 1
ATOM 1328 C CA . THR A 1 165 ? -3.127 -5.527 13.572 1.00 94.56 165 THR A CA 1
ATOM 1329 C C . THR A 1 165 ? -3.403 -6.618 12.540 1.00 94.56 165 THR A C 1
ATOM 1331 O O . THR A 1 165 ? -2.466 -7.146 11.949 1.00 94.56 165 THR A O 1
ATOM 1334 N N . LYS A 1 166 ? -4.679 -6.906 12.250 1.00 95.31 166 LYS A N 1
ATOM 1335 C CA . LYS A 1 166 ? -5.066 -7.876 11.210 1.00 95.31 166 LYS A CA 1
ATOM 1336 C C . LYS A 1 166 ? -4.632 -7.444 9.812 1.00 95.31 166 LYS A C 1
ATOM 1338 O O . LYS A 1 166 ? -4.112 -8.267 9.066 1.00 95.31 166 LYS A O 1
ATOM 1343 N N . TYR A 1 167 ? -4.815 -6.169 9.479 1.00 94.25 167 TYR A N 1
ATOM 1344 C CA . TYR A 1 167 ? -4.408 -5.617 8.190 1.00 94.25 167 TYR A CA 1
ATOM 1345 C C . TYR A 1 167 ? -2.890 -5.708 8.012 1.00 94.25 167 TYR A C 1
ATOM 1347 O O . TYR A 1 167 ? -2.428 -6.197 6.992 1.00 94.25 167 TYR A O 1
ATOM 1355 N N . SER A 1 168 ? -2.117 -5.333 9.034 1.00 92.06 168 SER A N 1
ATOM 1356 C CA . SER A 1 168 ? -0.653 -5.422 9.039 1.00 92.06 168 SER A CA 1
ATOM 1357 C C . SER A 1 168 ? -0.157 -6.861 8.868 1.00 92.06 168 SER A C 1
ATOM 1359 O O . SER A 1 168 ? 0.743 -7.106 8.068 1.00 92.06 168 SER A O 1
ATOM 1361 N N . MET A 1 169 ? -0.791 -7.832 9.541 1.00 93.31 169 MET A N 1
ATOM 1362 C CA . MET A 1 169 ? -0.480 -9.254 9.345 1.00 93.31 169 MET A CA 1
ATOM 1363 C C . MET A 1 169 ? -0.724 -9.691 7.895 1.00 93.31 169 MET A C 1
ATOM 1365 O O . MET A 1 169 ? 0.164 -10.287 7.294 1.00 93.31 169 MET A O 1
ATOM 1369 N N . LEU A 1 170 ? -1.871 -9.334 7.303 1.00 93.31 170 LEU A N 1
ATOM 1370 C CA . LEU A 1 170 ? -2.153 -9.640 5.895 1.00 93.31 170 LEU A CA 1
ATOM 1371 C C . LEU A 1 170 ? -1.197 -8.929 4.937 1.00 93.31 170 LEU A C 1
ATOM 1373 O O . LEU A 1 170 ? -0.791 -9.528 3.952 1.00 93.31 170 LEU A O 1
ATOM 1377 N N . SER A 1 171 ? -0.808 -7.682 5.211 1.00 90.94 171 SER A N 1
ATOM 1378 C CA . SER A 1 171 ? 0.209 -6.978 4.421 1.00 90.94 171 SER A CA 1
ATOM 1379 C C . SER A 1 171 ? 1.568 -7.669 4.491 1.00 90.94 171 SER A C 1
ATOM 1381 O O . SER A 1 171 ? 2.252 -7.759 3.478 1.00 90.94 171 SER A O 1
ATOM 1383 N N . SER A 1 172 ? 1.951 -8.205 5.653 1.00 91.38 172 SER A N 1
ATOM 1384 C CA . SER A 1 172 ? 3.175 -9.000 5.778 1.00 91.38 172 SER A CA 1
ATOM 1385 C C . SER A 1 172 ? 3.090 -10.294 4.970 1.00 91.38 172 SER A C 1
ATOM 1387 O O . SER A 1 172 ? 4.038 -10.624 4.267 1.00 91.38 172 SER A O 1
ATOM 1389 N N . THR A 1 173 ? 1.960 -11.007 5.038 1.00 92.56 173 THR A N 1
ATOM 1390 C CA . THR A 1 173 ? 1.732 -12.221 4.239 1.00 92.56 173 THR A CA 1
ATOM 1391 C C . THR A 1 173 ? 1.737 -11.920 2.742 1.00 92.56 173 THR A C 1
ATOM 1393 O O . THR A 1 173 ? 2.366 -12.647 1.984 1.00 92.56 173 THR A O 1
ATOM 1396 N N . TYR A 1 174 ? 1.097 -10.824 2.324 1.00 92.62 174 TYR A N 1
ATOM 1397 C CA . TYR A 1 174 ? 1.088 -10.368 0.935 1.00 92.62 174 TYR A CA 1
ATOM 1398 C C . TYR A 1 174 ? 2.507 -10.097 0.430 1.00 92.62 174 TYR A C 1
ATOM 1400 O O . TYR A 1 174 ? 2.885 -10.566 -0.638 1.00 92.62 174 TYR A O 1
ATOM 1408 N N . ASN A 1 175 ? 3.307 -9.369 1.216 1.00 90.19 175 ASN A N 1
ATOM 1409 C CA . ASN A 1 175 ? 4.683 -9.046 0.849 1.00 90.19 175 ASN A CA 1
ATOM 1410 C C . ASN A 1 175 ? 5.546 -10.306 0.718 1.00 90.19 175 ASN A C 1
ATOM 1412 O O . ASN A 1 175 ? 6.301 -10.412 -0.246 1.00 90.19 175 ASN A O 1
ATOM 1416 N N . GLU A 1 176 ? 5.404 -11.265 1.638 1.00 91.56 176 GLU A N 1
ATOM 1417 C CA . GLU A 1 176 ? 6.138 -12.534 1.570 1.00 91.56 176 G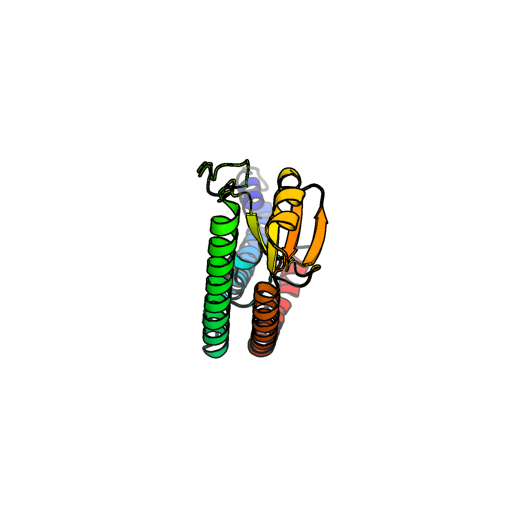LU A CA 1
ATOM 1418 C C . GLU A 1 176 ? 5.736 -13.350 0.334 1.00 91.56 176 GLU A C 1
ATOM 1420 O O . GLU A 1 176 ? 6.606 -13.796 -0.406 1.00 91.56 176 GLU A O 1
ATOM 1425 N N . ALA A 1 177 ? 4.434 -13.467 0.051 1.00 90.12 177 ALA A N 1
ATOM 1426 C CA . ALA A 1 177 ? 3.934 -14.161 -1.138 1.00 90.12 177 ALA A CA 1
ATOM 1427 C C . ALA A 1 177 ? 4.379 -13.486 -2.449 1.00 90.12 177 ALA A C 1
ATOM 1429 O O . ALA A 1 177 ? 4.577 -14.149 -3.459 1.00 90.12 177 ALA A O 1
ATOM 1430 N N . SER A 1 178 ? 4.576 -12.165 -2.440 1.00 92.25 178 SER A N 1
ATOM 1431 C CA . SER A 1 178 ? 5.034 -11.421 -3.619 1.00 92.25 178 SER A CA 1
ATOM 1432 C C . SER A 1 178 ? 6.550 -11.436 -3.828 1.00 92.25 178 SER A C 1
ATOM 1434 O O . SER A 1 178 ? 7.019 -10.902 -4.829 1.00 92.25 178 SER A O 1
ATOM 1436 N N . LYS A 1 179 ? 7.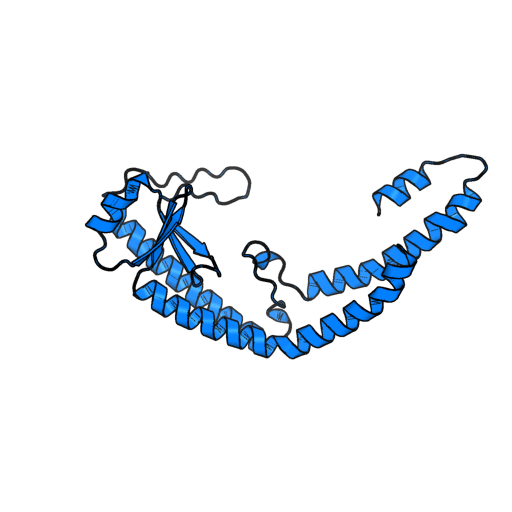331 -12.005 -2.902 1.00 91.38 179 LYS A N 1
ATOM 1437 C CA . LYS A 1 179 ? 8.793 -11.861 -2.880 1.00 91.38 179 LYS A CA 1
ATOM 1438 C C . LYS A 1 179 ? 9.477 -12.463 -4.104 1.00 91.38 179 LYS A C 1
ATOM 1440 O O . LYS A 1 179 ? 10.316 -11.801 -4.702 1.00 91.38 179 LYS A O 1
ATOM 1445 N N . GLU A 1 180 ? 9.071 -13.662 -4.511 1.00 90.44 180 GLU A N 1
ATOM 1446 C CA . GLU A 1 180 ? 9.623 -14.317 -5.705 1.00 90.44 180 GLU A CA 1
ATOM 1447 C C . GLU A 1 180 ? 9.325 -13.503 -6.973 1.00 90.44 180 GLU A C 1
ATOM 1449 O O . GLU A 1 180 ? 10.211 -13.265 -7.788 1.00 90.44 180 GLU A O 1
ATOM 1454 N N . ILE A 1 181 ? 8.105 -12.965 -7.085 1.00 90.69 181 ILE A N 1
ATOM 1455 C CA . ILE A 1 181 ? 7.707 -12.106 -8.209 1.00 90.69 181 ILE A CA 1
ATOM 1456 C C . ILE A 1 181 ? 8.526 -10.809 -8.211 1.00 90.69 181 ILE A C 1
ATOM 1458 O O . ILE A 1 181 ? 8.942 -10.339 -9.267 1.00 90.69 181 ILE A O 1
ATOM 1462 N N . ILE A 1 182 ? 8.767 -10.217 -7.038 1.00 91.56 182 ILE A N 1
ATOM 1463 C CA . ILE A 1 182 ? 9.611 -9.024 -6.907 1.00 91.56 182 ILE A CA 1
ATOM 1464 C C . ILE A 1 182 ? 11.031 -9.326 -7.388 1.00 91.56 182 ILE A C 1
ATOM 1466 O O . ILE A 1 182 ? 11.576 -8.537 -8.158 1.00 91.56 182 ILE A O 1
ATOM 1470 N N . ASP A 1 183 ? 11.614 -10.450 -6.972 1.00 92.19 183 ASP A N 1
ATOM 1471 C CA . ASP A 1 183 ? 12.966 -10.841 -7.373 1.00 92.19 183 ASP A CA 1
ATOM 1472 C C . ASP A 1 183 ? 13.057 -11.051 -8.894 1.00 92.19 183 ASP A C 1
ATOM 1474 O O . ASP A 1 183 ? 13.985 -10.547 -9.531 1.00 92.19 183 ASP A O 1
ATOM 1478 N N . ASP A 1 184 ? 12.059 -11.688 -9.509 1.00 90.88 184 ASP A N 1
ATOM 1479 C CA . ASP A 1 184 ? 11.983 -11.850 -10.966 1.00 90.88 184 ASP A CA 1
ATOM 1480 C C . ASP A 1 184 ? 11.875 -10.507 -11.698 1.00 90.88 184 ASP A C 1
ATOM 1482 O O . ASP A 1 184 ? 12.608 -10.248 -12.660 1.00 90.88 184 ASP A O 1
ATOM 1486 N N . VAL A 1 185 ? 11.007 -9.611 -11.221 1.00 91.25 185 VAL A N 1
ATOM 1487 C CA . VAL A 1 185 ? 10.854 -8.265 -11.789 1.00 91.25 185 VAL A CA 1
ATOM 1488 C C . VAL A 1 185 ? 12.147 -7.464 -11.650 1.00 91.25 185 VAL A C 1
ATOM 1490 O O . VAL A 1 185 ? 12.538 -6.778 -12.595 1.00 91.25 185 VAL A O 1
ATOM 1493 N N . LEU A 1 186 ? 12.843 -7.562 -10.514 1.00 91.81 186 LEU A N 1
ATOM 1494 C CA . LEU A 1 186 ? 14.131 -6.901 -10.294 1.00 91.81 186 LEU A CA 1
ATOM 1495 C C . LEU A 1 186 ? 15.225 -7.466 -11.202 1.00 91.81 186 LEU A C 1
ATOM 1497 O O . LEU A 1 186 ? 16.005 -6.694 -11.759 1.00 91.81 186 LEU A O 1
ATOM 1501 N N . ASN A 1 187 ? 15.260 -8.783 -11.404 1.00 92.56 187 ASN A N 1
ATOM 1502 C CA . ASN A 1 187 ? 16.198 -9.422 -12.322 1.00 92.56 187 ASN A CA 1
ATOM 1503 C C . ASN A 1 187 ? 15.983 -8.928 -13.755 1.00 92.56 187 ASN A C 1
ATOM 1505 O O . ASN A 1 187 ? 16.939 -8.505 -14.411 1.00 92.56 187 ASN A O 1
ATOM 1509 N N . ILE A 1 188 ? 14.733 -8.891 -14.224 1.00 90.50 188 ILE A N 1
ATOM 1510 C CA . ILE A 1 188 ? 14.410 -8.366 -15.555 1.00 90.50 188 ILE A CA 1
ATOM 1511 C C . ILE A 1 188 ? 14.750 -6.877 -15.626 1.00 90.50 188 ILE A C 1
ATOM 1513 O O . ILE A 1 188 ? 15.409 -6.452 -16.572 1.00 90.50 188 ILE A O 1
ATOM 1517 N N . ALA A 1 189 ? 14.377 -6.084 -14.621 1.00 90.69 189 ALA A N 1
ATOM 1518 C CA . ALA A 1 189 ? 14.692 -4.661 -14.565 1.00 90.69 189 ALA A CA 1
ATOM 1519 C C . ALA A 1 189 ? 16.203 -4.395 -14.633 1.00 90.69 189 ALA A C 1
ATOM 1521 O O . ALA A 1 189 ? 16.634 -3.486 -15.341 1.00 90.69 189 ALA A O 1
ATOM 1522 N N . SER A 1 190 ? 17.012 -5.222 -13.964 1.00 91.62 190 SER A N 1
ATOM 1523 C CA . SER A 1 190 ? 18.471 -5.097 -13.966 1.00 91.62 190 SER A CA 1
ATOM 1524 C C . SER A 1 190 ? 19.085 -5.281 -15.359 1.00 91.62 190 SER A C 1
ATOM 1526 O O . SER A 1 190 ? 20.079 -4.632 -15.677 1.00 91.62 190 SER A O 1
ATOM 1528 N N . SER A 1 191 ? 18.455 -6.076 -16.234 1.00 89.56 191 SER A N 1
ATOM 1529 C CA . SER A 1 191 ? 18.923 -6.274 -17.615 1.00 89.56 191 SER A CA 1
ATOM 1530 C C . SER A 1 191 ? 18.849 -5.004 -18.476 1.00 89.56 191 SER A C 1
ATOM 1532 O O . SER A 1 191 ? 19.568 -4.889 -19.465 1.00 89.56 191 SER A O 1
ATOM 1534 N N . TYR A 1 192 ? 18.042 -4.014 -18.076 1.00 88.69 192 TYR A N 1
ATOM 1535 C CA . TYR A 1 192 ? 17.948 -2.715 -18.750 1.00 88.69 192 TYR A CA 1
ATOM 1536 C C . TYR A 1 192 ? 18.998 -1.699 -18.259 1.00 88.69 192 TYR A C 1
ATOM 1538 O O . TYR A 1 192 ? 19.109 -0.620 -18.844 1.00 88.69 192 TYR A O 1
ATOM 1546 N N . CYS A 1 193 ? 19.786 -2.009 -17.219 1.00 86.69 193 CYS A N 1
ATOM 1547 C CA . CYS A 1 193 ? 20.827 -1.112 -16.695 1.00 86.69 193 CYS A CA 1
ATOM 1548 C C . CYS A 1 193 ? 21.896 -0.776 -17.743 1.00 86.69 193 CYS A C 1
ATOM 1550 O O . CYS A 1 193 ? 22.352 0.369 -17.812 1.00 86.69 193 CYS A O 1
ATOM 1552 N N . ASP A 1 194 ? 22.261 -1.739 -18.590 1.00 83.44 194 ASP A N 1
ATOM 1553 C CA . ASP A 1 194 ? 23.234 -1.525 -19.664 1.00 83.44 194 ASP A CA 1
ATOM 1554 C C . ASP A 1 194 ? 22.677 -0.563 -20.721 1.00 83.44 194 ASP A C 1
ATOM 1556 O O . ASP A 1 194 ? 23.352 0.387 -21.116 1.00 83.44 194 ASP A O 1
ATOM 1560 N N . SER A 1 195 ? 21.410 -0.735 -21.117 1.00 84.06 195 SER A N 1
ATOM 1561 C CA . SER A 1 195 ? 20.718 0.188 -22.028 1.00 84.06 195 SER A CA 1
ATOM 1562 C C . SER A 1 195 ? 20.569 1.590 -21.433 1.00 84.06 195 SER A C 1
ATOM 1564 O O . SER A 1 195 ? 20.654 2.579 -22.156 1.00 84.06 195 SER A O 1
ATOM 1566 N N . LEU A 1 196 ? 20.386 1.701 -20.113 1.00 81.38 196 LEU A N 1
ATOM 1567 C CA . LEU A 1 196 ? 20.333 2.990 -19.418 1.00 81.38 196 LEU A CA 1
ATOM 1568 C C . LEU A 1 196 ? 21.708 3.666 -19.367 1.00 81.38 196 LEU A C 1
ATOM 1570 O O . LEU A 1 196 ? 21.799 4.882 -19.501 1.00 81.38 196 LEU A O 1
ATOM 1574 N N . SER A 1 197 ? 22.777 2.885 -19.218 1.00 82.31 197 SER A N 1
ATOM 1575 C CA . SER A 1 197 ? 24.151 3.398 -19.201 1.00 82.31 197 SER A CA 1
ATOM 1576 C C . SER A 1 197 ? 24.605 3.891 -20.574 1.00 82.31 197 SER A C 1
ATOM 1578 O O . SER A 1 197 ? 25.377 4.836 -20.651 1.00 82.31 197 SER A O 1
ATOM 1580 N N . GLN A 1 198 ? 24.103 3.298 -21.661 1.00 78.38 198 GLN A N 1
ATOM 1581 C CA . GLN A 1 198 ? 24.367 3.765 -23.031 1.00 78.38 198 GLN A CA 1
ATOM 1582 C C . GLN A 1 198 ? 23.689 5.105 -23.357 1.00 78.38 198 GLN A C 1
ATOM 1584 O O . GLN A 1 198 ? 24.060 5.766 -24.326 1.00 78.38 198 GLN A O 1
ATOM 1589 N N . LEU A 1 199 ? 22.688 5.489 -22.565 1.00 72.06 199 LEU A N 1
ATOM 1590 C CA . LEU A 1 199 ? 21.933 6.725 -22.723 1.00 72.06 199 LEU A CA 1
ATOM 1591 C C . LEU A 1 199 ? 22.525 7.906 -21.927 1.00 72.06 199 LEU A C 1
ATOM 1593 O O . LEU A 1 199 ? 22.266 9.056 -22.290 1.00 72.06 199 LEU A O 1
ATOM 1597 N N . ALA A 1 200 ? 23.236 7.624 -20.830 1.00 57.72 200 ALA A N 1
ATOM 1598 C CA . ALA A 1 200 ? 23.792 8.609 -19.894 1.00 57.72 200 ALA A CA 1
ATOM 1599 C C . ALA A 1 200 ? 25.082 9.261 -20.418 1.00 57.72 200 ALA A C 1
ATOM 1601 O O . ALA A 1 200 ? 25.221 10.489 -20.212 1.00 57.72 200 ALA A O 1
#

InterPro domains:
  IPR036187 DNA mismatch repair protein MutS, core domain superfamily [SSF48334] (20-199)

Sequence (200 aa):
MPKLIEYIGEFNGPKKGVLDHLIVVPIREMIDVFSKYIEMIETTIDMARIGNHEFVIKPNYDKDLQECREKQIELESKMHDDLATICNKLSSHLSTTPSRSKKNGAESSKEPIRLVYDPKQGGWLYRINRKESATLQKQLSNITIKVTKKEGIFFQTTRLGELNTKYSMLSSTYNEASKEIIDDVLNIASSYCDSLSQLA

Secondary structure (DSSP, 8-state):
-HHHHHHHHT--STTHHHHIIIIIHHHHHHHHHHHHHHHHHHHHB-TTTGGGT---B-GGG-HHHHHHHHHHHHHHHHHHHHHHHHHHHHTTT-SS-------SSS-----SEEEEEEGGGTEEEEEE-GGGHHHHHHH-SSEEEEEEETTEEEEEEHHHHHHHHHHHHHHHHHHHHTHHHHHHHHHHHHHTHHHHHTT-

Foldseek 3Di:
DVVVLVVLVPDPDPCNVVCCVPPVVLVVVLVVVCVVLVVLCVQFWDPVCVVLVDTAGDLVPDPLSVVLVVVLVVLVVVVVVVVVVLCVLCVVPDPFDQDQPDDDPDRPRSRQWDWHADVVQQTIWIWGAPVCVVVSVVRDVAKDFRDQDPRGTTIDGPVNVVSSVVSVVSVVVSCVVCVVVVVVSVVVVVVCVVSVVVVD

Radius of gyration: 24.58 Å; chains: 1; bounding box: 50×39×70 Å

Organism: NCBI:txid433720